Protein AF-A0AAW1QJ07-F1 (afdb_monomer)

Sequence (256 aa):
MRRLRQTPAVDYGESDGEDGLPHAAIPFAQLARALMEGSFPQLAPQPSTKAVTPAALRESGFRAPLLVRCGDCVHATRQALGLRVPQGLGAPAVAAALGLDTLVHTLDVATQRPGLRMTLGEWARYFELPPHERRPLLNVVALNLGGTPLEAEVHAPAAVRGIDLASIWPPGDLSAPQVQLYCLMSPAGSYTDWHVDMAGSAVWYHLLSGRKVFLLAPPTPANLAAYEAWAGSERQAEEGFARRASGCLGARGSRN

Structure (mmCIF, N/CA/C/O backbone):
data_AF-A0AAW1QJ07-F1
#
_entry.id   AF-A0AAW1QJ07-F1
#
loop_
_atom_site.group_PDB
_atom_site.id
_atom_site.type_symbol
_atom_site.label_atom_id
_atom_site.label_alt_id
_atom_site.label_comp_id
_atom_site.label_asym_id
_atom_site.label_entity_id
_atom_site.label_seq_id
_atom_site.pdbx_PDB_ins_code
_atom_site.Cartn_x
_atom_site.Cartn_y
_atom_site.Cartn_z
_atom_site.occupancy
_atom_site.B_iso_or_equiv
_atom_site.auth_seq_id
_atom_site.auth_comp_id
_atom_site.auth_asym_id
_atom_site.auth_atom_id
_atom_site.pdbx_PDB_model_num
ATOM 1 N N . MET A 1 1 ? -10.780 -6.072 44.513 1.00 38.53 1 MET A N 1
ATOM 2 C CA . MET A 1 1 ? -10.174 -4.887 43.865 1.00 38.53 1 MET A CA 1
ATOM 3 C C . MET A 1 1 ? -8.831 -5.284 43.255 1.00 38.53 1 MET A C 1
ATOM 5 O O . MET A 1 1 ? -7.853 -5.416 43.978 1.00 38.53 1 MET A O 1
ATOM 9 N N . ARG A 1 2 ? -8.793 -5.590 41.949 1.00 33.47 2 ARG A N 1
ATOM 10 C CA . ARG A 1 2 ? -7.562 -5.958 41.221 1.00 33.47 2 ARG A CA 1
ATOM 11 C C . ARG A 1 2 ? -6.861 -4.671 40.773 1.00 33.47 2 ARG A C 1
ATOM 13 O O . ARG A 1 2 ? -7.458 -3.889 40.044 1.00 33.47 2 ARG A O 1
ATOM 20 N N . ARG A 1 3 ? -5.622 -4.448 41.224 1.00 32.66 3 ARG A N 1
ATOM 21 C CA . ARG A 1 3 ? -4.778 -3.330 40.770 1.00 32.66 3 ARG A CA 1
ATOM 22 C C . ARG A 1 3 ? -4.438 -3.532 39.290 1.00 32.66 3 ARG A C 1
ATOM 24 O O . ARG A 1 3 ? -3.853 -4.554 38.935 1.00 32.66 3 ARG A O 1
ATOM 31 N N . LEU A 1 4 ? -4.817 -2.573 38.449 1.00 34.81 4 LEU A N 1
ATOM 32 C CA . LEU A 1 4 ? -4.351 -2.462 37.068 1.00 34.81 4 LEU A CA 1
ATOM 33 C C . LEU A 1 4 ? -2.832 -2.244 37.097 1.00 34.81 4 LEU A C 1
ATOM 35 O O . LEU A 1 4 ? -2.356 -1.299 37.726 1.00 34.81 4 LEU A O 1
ATOM 39 N N . ARG A 1 5 ? -2.066 -3.141 36.464 1.00 34.69 5 ARG A N 1
ATOM 40 C CA . ARG A 1 5 ? -0.640 -2.912 36.204 1.00 34.69 5 ARG A CA 1
ATOM 41 C C . ARG A 1 5 ? -0.548 -1.792 35.171 1.00 34.69 5 ARG A C 1
ATOM 43 O O . ARG A 1 5 ? -0.961 -1.986 34.033 1.00 34.69 5 ARG A O 1
ATOM 50 N N . GLN A 1 6 ? -0.051 -0.633 3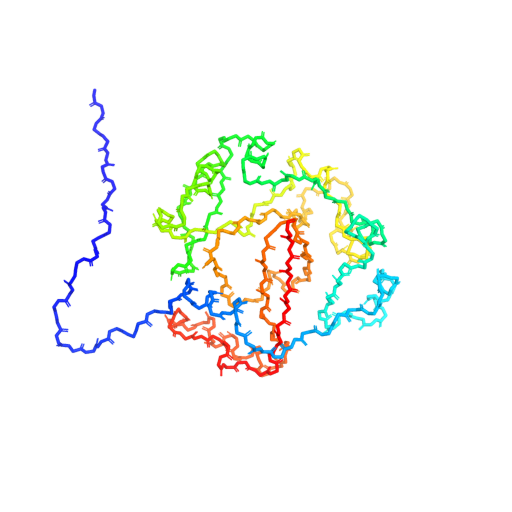5.588 1.00 36.12 6 GLN A N 1
ATOM 51 C CA . GLN A 1 6 ? 0.330 0.443 34.681 1.00 36.12 6 GLN A CA 1
ATOM 52 C C . GLN A 1 6 ? 1.498 -0.046 33.820 1.00 36.12 6 GLN A C 1
ATOM 54 O O . GLN A 1 6 ? 2.521 -0.488 34.341 1.00 36.12 6 GLN A O 1
ATOM 59 N N . THR A 1 7 ? 1.319 -0.021 32.504 1.00 36.19 7 THR A N 1
ATOM 60 C CA . THR A 1 7 ? 2.412 -0.150 31.538 1.00 36.19 7 THR A CA 1
ATOM 61 C C . THR A 1 7 ? 3.259 1.123 31.638 1.00 36.19 7 THR A C 1
ATOM 63 O O . THR A 1 7 ? 2.668 2.204 31.697 1.00 36.19 7 THR A O 1
ATOM 66 N N . PRO A 1 8 ? 4.600 1.049 31.707 1.00 32.50 8 PRO A N 1
ATOM 67 C CA . PRO A 1 8 ? 5.408 2.256 31.820 1.00 32.50 8 PRO A CA 1
ATOM 68 C C . PRO A 1 8 ? 5.243 3.107 30.556 1.00 32.50 8 PRO A C 1
ATOM 70 O O . PRO A 1 8 ? 5.341 2.598 29.438 1.00 32.50 8 PRO A O 1
ATOM 73 N N . ALA A 1 9 ? 4.954 4.394 30.749 1.00 34.72 9 ALA A N 1
ATOM 74 C CA . ALA A 1 9 ? 5.021 5.390 29.692 1.00 34.72 9 ALA A CA 1
ATOM 75 C C . ALA A 1 9 ? 6.483 5.522 29.246 1.00 34.72 9 ALA A C 1
ATOM 77 O O . ALA A 1 9 ? 7.379 5.588 30.088 1.00 34.72 9 ALA A O 1
ATOM 78 N N . VAL A 1 10 ? 6.722 5.521 27.936 1.00 40.75 10 VAL A N 1
ATOM 79 C CA . VAL A 1 10 ? 8.046 5.829 27.388 1.00 40.75 10 VAL A CA 1
ATOM 80 C C . VAL A 1 10 ? 8.281 7.322 27.599 1.00 40.75 10 VAL A C 1
ATOM 82 O O . VAL A 1 10 ? 7.505 8.145 27.111 1.00 40.75 10 VAL A O 1
ATOM 85 N N . ASP A 1 11 ? 9.303 7.637 28.388 1.00 35.22 11 ASP A N 1
ATOM 86 C CA . ASP A 1 11 ? 9.751 8.995 28.671 1.00 35.22 11 ASP A CA 1
ATOM 87 C C . ASP A 1 11 ? 10.502 9.561 27.454 1.00 35.22 11 ASP A C 1
ATOM 89 O O . ASP A 1 11 ? 11.330 8.875 26.854 1.00 35.22 11 ASP A O 1
ATOM 93 N N . TYR A 1 12 ? 10.175 10.796 27.075 1.00 44.16 12 TYR A N 1
ATOM 94 C CA . TYR A 1 12 ? 10.786 11.536 25.965 1.00 44.16 12 TYR A CA 1
ATOM 95 C C . TYR A 1 12 ? 11.617 12.738 26.462 1.00 44.16 12 TYR A C 1
ATOM 97 O O . TYR A 1 12 ? 11.953 13.618 25.669 1.00 44.16 12 TYR A O 1
ATOM 105 N N . GLY A 1 13 ? 11.925 12.806 27.761 1.00 35.66 13 GLY A N 1
ATOM 106 C CA . GLY A 1 13 ? 12.788 13.826 28.353 1.00 35.66 13 GLY A CA 1
ATOM 107 C C . GLY A 1 13 ? 14.282 13.516 28.208 1.00 35.66 13 GLY A C 1
ATOM 108 O O . GLY A 1 13 ? 14.744 12.472 28.651 1.00 35.66 13 GLY A O 1
ATOM 109 N N . GLU A 1 14 ? 14.988 14.445 27.559 1.00 38.53 14 GLU A N 1
ATOM 110 C CA . GLU A 1 14 ? 16.408 14.825 27.689 1.00 38.53 14 GLU A CA 1
ATOM 111 C C . GLU A 1 14 ? 17.410 13.766 28.197 1.00 38.53 14 GLU A C 1
ATOM 113 O O . GLU A 1 14 ? 17.472 13.443 29.381 1.00 38.53 14 GLU A O 1
ATOM 118 N N . SER A 1 15 ? 18.298 13.311 27.304 1.00 38.28 15 SER A N 1
ATOM 119 C CA . SER A 1 15 ? 19.577 12.714 27.702 1.00 38.28 15 SER A CA 1
ATOM 120 C C . SER A 1 15 ? 20.690 13.758 27.585 1.00 38.28 15 SER A C 1
ATOM 122 O O . SER A 1 15 ? 21.151 14.052 26.479 1.00 38.28 15 SER A O 1
ATOM 124 N N . ASP A 1 16 ? 21.129 14.289 28.723 1.00 39.50 16 ASP A N 1
ATOM 125 C CA . ASP A 1 16 ? 22.419 14.965 28.853 1.00 39.50 16 ASP A CA 1
ATOM 126 C C . ASP A 1 16 ? 23.555 13.942 28.702 1.00 39.50 16 ASP A C 1
ATOM 128 O O . ASP A 1 16 ? 23.584 12.915 29.386 1.00 39.50 16 ASP A O 1
ATOM 132 N N . GLY A 1 17 ? 24.502 14.228 27.808 1.00 32.97 17 GLY A N 1
ATOM 133 C CA . GLY A 1 17 ? 25.710 13.431 27.609 1.00 32.97 17 GLY A CA 1
ATOM 134 C C . GLY A 1 17 ? 26.441 13.815 26.325 1.00 32.97 17 GLY A C 1
ATOM 135 O O . GLY A 1 17 ? 26.093 13.352 25.242 1.00 32.97 17 GLY A O 1
ATOM 136 N N . GLU A 1 18 ? 27.450 14.676 26.448 1.00 45.53 18 GLU A N 1
ATOM 137 C CA . GLU A 1 18 ? 28.453 14.922 25.410 1.00 45.53 18 GLU A CA 1
ATOM 138 C C . GLU A 1 18 ? 29.236 13.628 25.124 1.00 45.53 18 GLU A C 1
ATOM 140 O O . GLU A 1 18 ? 30.027 13.194 25.953 1.00 45.53 18 GLU A O 1
ATOM 145 N N . ASP A 1 19 ? 28.941 12.981 23.992 1.00 40.88 19 ASP A N 1
ATOM 146 C CA . ASP A 1 19 ? 29.877 12.350 23.043 1.00 40.88 19 ASP A CA 1
ATOM 147 C C . ASP A 1 19 ? 29.079 11.467 22.060 1.00 40.88 19 ASP A C 1
ATOM 149 O O . ASP A 1 19 ? 28.598 10.390 22.401 1.00 40.88 19 ASP A O 1
ATOM 153 N N . GLY A 1 20 ? 28.935 11.930 20.810 1.00 38.69 20 GLY A N 1
ATOM 154 C CA . GLY A 1 20 ? 28.285 11.185 19.722 1.00 38.69 20 GLY A CA 1
ATOM 155 C C . GLY A 1 20 ? 26.769 11.392 19.630 1.00 38.69 20 GLY A C 1
ATOM 156 O O . GLY A 1 20 ? 25.984 10.577 20.102 1.00 38.69 20 GLY A O 1
ATOM 157 N N . LEU A 1 21 ? 26.345 12.472 18.964 1.00 35.59 21 LEU A N 1
ATOM 158 C CA . LEU A 1 21 ? 24.930 12.728 18.667 1.00 35.59 21 LEU A CA 1
ATOM 159 C C . LEU A 1 21 ? 24.299 11.514 17.950 1.00 35.59 21 LEU A C 1
ATOM 161 O O . LEU A 1 21 ? 24.795 11.142 16.880 1.00 35.59 21 LEU A O 1
ATOM 165 N N . PRO A 1 22 ? 23.197 10.925 18.456 1.00 45.59 22 PRO A N 1
ATOM 166 C CA . PRO A 1 22 ? 22.439 9.946 17.691 1.00 45.59 22 PRO A CA 1
ATOM 167 C C . PRO A 1 22 ? 21.941 10.627 16.413 1.00 45.59 22 PRO A C 1
ATOM 169 O O . PRO A 1 22 ? 21.333 11.700 16.452 1.00 45.59 22 PRO A O 1
ATOM 172 N N . HIS A 1 23 ? 22.250 10.044 15.257 1.00 54.81 23 HIS A N 1
ATOM 173 C CA . HIS A 1 23 ? 21.792 10.575 13.980 1.00 54.81 23 HIS A CA 1
ATOM 174 C C . HIS A 1 23 ? 20.255 10.636 13.977 1.00 54.81 23 HIS A C 1
ATOM 176 O O . HIS A 1 23 ? 19.578 9.657 14.281 1.00 54.81 23 HIS A O 1
ATOM 182 N N . ALA A 1 24 ? 19.692 11.810 13.677 1.00 64.44 24 ALA A N 1
ATOM 183 C CA . ALA A 1 24 ? 18.254 12.033 13.779 1.00 64.44 24 ALA A CA 1
ATOM 184 C C . ALA A 1 24 ? 17.472 11.129 12.807 1.00 64.44 24 ALA A C 1
ATOM 186 O O . ALA A 1 24 ? 17.730 11.136 11.601 1.00 64.44 24 ALA A O 1
ATOM 187 N N . ALA A 1 25 ? 16.491 10.388 13.332 1.00 77.38 25 ALA A N 1
ATOM 188 C CA . ALA A 1 25 ? 15.585 9.561 12.539 1.00 77.38 25 ALA A CA 1
ATOM 189 C C . ALA A 1 25 ? 14.846 10.388 11.470 1.00 77.38 25 ALA A C 1
ATOM 191 O O . ALA A 1 25 ? 14.562 11.577 11.657 1.00 77.38 25 ALA A O 1
ATOM 192 N N . ILE A 1 26 ? 14.500 9.756 10.344 1.00 86.00 26 ILE A N 1
ATOM 193 C CA . ILE A 1 26 ? 13.819 10.436 9.237 1.00 86.00 26 ILE A CA 1
ATOM 194 C C . ILE A 1 26 ? 12.443 10.953 9.708 1.00 86.00 26 ILE A C 1
ATOM 196 O O . ILE A 1 26 ? 11.627 10.172 10.202 1.00 86.00 26 ILE A O 1
ATOM 200 N N . PRO A 1 27 ? 12.108 12.246 9.510 1.00 92.25 27 PRO A N 1
ATOM 201 C CA . PRO A 1 27 ? 10.806 12.790 9.886 1.00 92.25 27 PRO A CA 1
ATOM 202 C C . PRO A 1 27 ? 9.737 12.383 8.859 1.00 92.25 27 PRO A C 1
ATOM 204 O O . PRO A 1 27 ? 9.258 13.199 8.067 1.00 92.25 27 PRO A O 1
ATOM 207 N N . PHE A 1 28 ? 9.345 11.107 8.862 1.00 94.44 28 PHE A N 1
ATOM 208 C CA . PHE A 1 28 ? 8.502 10.490 7.833 1.00 94.44 28 PHE A CA 1
ATOM 209 C C . PHE A 1 28 ? 7.181 11.225 7.574 1.00 94.44 28 PHE A C 1
ATOM 211 O O . PHE A 1 28 ? 6.771 11.366 6.423 1.00 94.44 28 PHE A O 1
ATOM 218 N N . ALA A 1 29 ? 6.542 11.774 8.610 1.00 93.06 29 ALA A N 1
ATOM 219 C CA . ALA A 1 29 ? 5.311 12.544 8.438 1.00 93.06 29 ALA A CA 1
ATOM 220 C C . ALA A 1 29 ? 5.521 13.860 7.665 1.00 93.06 29 ALA A C 1
ATOM 222 O O . ALA A 1 29 ? 4.658 14.272 6.886 1.00 93.06 29 ALA A O 1
ATOM 223 N N . GLN A 1 30 ? 6.664 14.521 7.862 1.00 93.06 30 GLN A N 1
ATOM 224 C CA . GLN A 1 30 ? 7.031 15.728 7.117 1.00 93.06 30 GLN A CA 1
ATOM 225 C C . GLN A 1 30 ? 7.455 15.363 5.693 1.00 93.06 30 GLN A C 1
ATOM 227 O O . GLN A 1 30 ? 7.005 15.997 4.739 1.00 93.06 30 GLN A O 1
ATOM 232 N N . LEU A 1 31 ? 8.237 14.287 5.544 1.00 92.94 31 LEU A N 1
ATOM 233 C CA . LEU A 1 31 ? 8.630 13.744 4.247 1.00 92.94 31 LEU A CA 1
ATOM 234 C C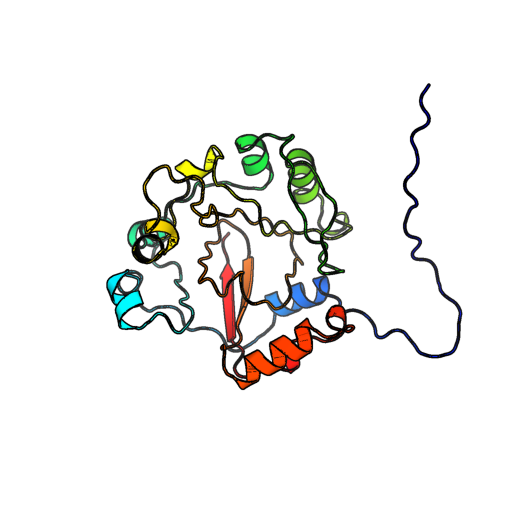 . LEU A 1 31 ? 7.404 13.395 3.390 1.00 92.94 31 LEU A C 1
ATOM 236 O O . LEU A 1 31 ? 7.336 13.797 2.232 1.00 92.94 31 LEU A O 1
ATOM 240 N N . ALA A 1 32 ? 6.399 12.724 3.958 1.00 94.44 32 ALA A N 1
ATOM 241 C CA . ALA A 1 32 ? 5.157 12.396 3.259 1.00 94.44 32 ALA A CA 1
ATOM 242 C C . ALA A 1 32 ? 4.436 13.641 2.726 1.00 94.44 32 ALA A C 1
ATOM 244 O O . ALA A 1 32 ? 3.971 13.644 1.586 1.00 94.44 32 ALA A O 1
ATOM 245 N N . ARG A 1 33 ? 4.361 14.713 3.526 1.00 92.94 33 ARG A N 1
ATOM 246 C CA . ARG A 1 33 ? 3.755 15.986 3.102 1.00 92.94 33 ARG A CA 1
ATOM 247 C C . ARG A 1 33 ? 4.552 16.623 1.967 1.00 92.94 33 ARG A C 1
ATOM 249 O O . ARG A 1 33 ? 3.970 16.963 0.942 1.00 92.94 33 ARG A O 1
ATOM 256 N N . ALA A 1 34 ? 5.877 16.675 2.095 1.00 92.50 34 ALA A N 1
ATOM 257 C CA . ALA A 1 34 ? 6.747 17.193 1.044 1.00 92.50 34 ALA A CA 1
ATOM 258 C C . ALA A 1 34 ? 6.608 16.396 -0.267 1.00 92.50 34 ALA A C 1
ATOM 260 O O . ALA A 1 34 ? 6.530 16.980 -1.343 1.00 92.50 34 ALA A O 1
ATOM 261 N N . LEU A 1 35 ? 6.497 15.065 -0.205 1.00 92.75 35 LEU A N 1
ATOM 262 C CA . LEU A 1 35 ? 6.308 14.211 -1.386 1.00 92.75 35 LEU A CA 1
ATOM 263 C C . LEU A 1 35 ? 4.947 14.414 -2.073 1.00 92.75 35 LEU A C 1
ATOM 265 O O . LEU A 1 35 ? 4.843 14.263 -3.295 1.00 92.75 35 LEU A O 1
ATOM 269 N N . MET A 1 36 ? 3.906 14.765 -1.315 1.00 92.88 36 MET A N 1
ATOM 270 C CA . MET A 1 36 ? 2.585 15.086 -1.870 1.00 92.88 36 MET A CA 1
ATOM 271 C C . MET A 1 36 ? 2.595 16.366 -2.715 1.00 92.88 36 MET A C 1
ATOM 273 O O . MET A 1 36 ? 1.774 16.489 -3.629 1.00 92.88 36 MET A O 1
ATOM 277 N N . GLU A 1 37 ? 3.505 17.292 -2.417 1.00 88.94 37 GLU A N 1
ATOM 278 C CA . GLU A 1 37 ? 3.597 18.625 -3.030 1.00 88.94 37 GLU A CA 1
ATOM 279 C C . GLU A 1 37 ? 4.774 18.763 -4.003 1.00 88.94 37 GLU A C 1
ATOM 281 O O . GLU A 1 37 ? 4.723 19.582 -4.916 1.00 88.94 37 GLU A O 1
ATOM 286 N N . GLY A 1 38 ? 5.813 17.941 -3.848 1.00 87.00 38 GLY A N 1
ATOM 287 C CA . GLY A 1 38 ? 7.055 18.045 -4.608 1.00 87.00 38 GLY A CA 1
ATOM 288 C C . GLY A 1 38 ? 6.915 17.743 -6.101 1.00 87.00 38 GLY A C 1
ATOM 289 O O . GLY A 1 38 ? 5.836 17.436 -6.609 1.00 87.00 38 GLY A O 1
ATOM 290 N N . SER A 1 39 ? 8.035 17.771 -6.818 1.00 86.00 39 SER A N 1
ATOM 291 C CA . SER A 1 39 ? 8.119 17.348 -8.218 1.00 86.00 39 SER A CA 1
ATOM 292 C C . SER A 1 39 ? 9.173 16.258 -8.363 1.00 86.00 39 SER A C 1
ATOM 294 O O . SER A 1 39 ? 10.249 16.343 -7.779 1.00 86.00 39 SER A O 1
ATOM 296 N N . PHE A 1 40 ? 8.841 15.209 -9.106 1.00 87.75 40 PHE A N 1
ATOM 297 C CA . PHE A 1 40 ? 9.722 14.082 -9.406 1.00 87.75 40 PHE A CA 1
ATOM 298 C C . PHE A 1 40 ? 9.256 13.416 -10.706 1.00 87.75 40 PHE A C 1
ATOM 300 O O . PHE A 1 40 ? 8.068 13.539 -11.041 1.00 87.75 40 PHE A O 1
ATOM 307 N N . PRO A 1 41 ? 10.148 12.713 -11.433 1.00 92.56 41 PRO A N 1
ATOM 308 C CA . PRO A 1 41 ? 9.781 11.951 -12.624 1.00 92.56 41 PRO A CA 1
ATOM 309 C C . PRO A 1 41 ? 8.548 11.081 -12.370 1.00 92.56 41 PRO A C 1
ATOM 311 O O . PRO A 1 41 ? 8.467 10.419 -11.339 1.00 92.56 41 PRO A O 1
ATOM 314 N N . GLN A 1 42 ? 7.567 11.108 -13.272 1.00 93.12 42 GLN A N 1
ATOM 315 C CA . GLN A 1 42 ? 6.299 10.393 -13.097 1.00 93.12 42 GLN A CA 1
ATOM 316 C C . GLN A 1 42 ? 6.203 9.201 -14.044 1.00 93.12 42 GLN A C 1
ATOM 318 O O . GLN A 1 42 ? 6.603 9.279 -15.204 1.00 93.12 42 GLN A O 1
ATOM 323 N N . LEU A 1 43 ? 5.588 8.128 -13.562 1.00 93.81 43 LEU A N 1
ATOM 324 C CA . LEU A 1 43 ? 5.148 7.015 -14.382 1.00 93.81 43 LEU A CA 1
ATOM 325 C C . LEU A 1 43 ? 4.082 7.497 -15.374 1.00 93.81 43 LEU A C 1
ATOM 327 O O . LEU A 1 43 ? 3.075 8.103 -14.988 1.00 93.81 43 LEU A O 1
ATOM 331 N N . ALA A 1 44 ? 4.298 7.208 -16.655 1.00 91.81 44 ALA A N 1
ATOM 332 C CA . ALA A 1 44 ? 3.330 7.515 -17.695 1.00 91.81 44 ALA A CA 1
ATOM 333 C C . ALA A 1 44 ? 2.065 6.652 -17.518 1.00 91.81 44 ALA A C 1
ATOM 335 O O . ALA A 1 44 ? 2.168 5.446 -17.268 1.00 91.81 44 ALA A O 1
ATOM 336 N N . PRO A 1 45 ? 0.862 7.241 -17.629 1.00 89.31 45 PRO A N 1
ATOM 337 C CA . PRO A 1 45 ? -0.365 6.469 -17.578 1.00 89.31 45 PRO A CA 1
ATOM 338 C C . PRO A 1 45 ? -0.500 5.569 -18.808 1.00 89.31 45 PRO A C 1
ATOM 340 O O . PRO A 1 45 ? -0.037 5.898 -19.899 1.00 89.31 45 PRO A O 1
ATOM 343 N N . GLN A 1 46 ? -1.187 4.446 -18.630 1.00 84.44 46 GLN A N 1
ATOM 344 C CA . GLN A 1 46 ? -1.562 3.560 -19.717 1.00 84.44 46 GLN A CA 1
ATOM 345 C C . GLN A 1 46 ? -2.519 4.273 -20.675 1.00 84.44 46 GLN A C 1
ATOM 347 O O . GLN A 1 46 ? -3.456 4.933 -20.215 1.00 84.44 46 GLN A O 1
ATOM 352 N N . PRO A 1 47 ? -2.324 4.118 -21.996 1.00 71.38 47 PRO A N 1
ATOM 353 C CA . PRO A 1 47 ? -3.103 4.845 -22.992 1.00 71.38 47 PRO A CA 1
ATOM 354 C C . PRO A 1 47 ? -4.567 4.394 -23.031 1.00 71.38 47 PRO A C 1
ATOM 356 O O . PRO A 1 47 ? -5.438 5.159 -23.434 1.00 71.38 47 PRO A O 1
ATOM 359 N N . SER A 1 48 ? -4.860 3.156 -22.618 1.00 83.38 48 SER A N 1
ATOM 360 C CA . SER A 1 48 ? -6.223 2.632 -22.578 1.00 83.38 48 SER A CA 1
ATOM 361 C C . SER A 1 48 ? -6.378 1.504 -21.563 1.00 83.38 48 SER A C 1
ATOM 363 O O . SER A 1 48 ? -5.508 0.643 -21.435 1.00 83.38 48 SER A O 1
ATOM 365 N N . THR A 1 49 ? -7.541 1.445 -20.913 1.00 84.25 49 THR A N 1
ATOM 366 C CA . THR A 1 49 ? -7.969 0.296 -20.098 1.00 84.25 49 THR A CA 1
ATOM 367 C C . THR A 1 49 ? -8.068 -0.989 -20.917 1.00 84.25 49 THR A C 1
ATOM 369 O O . THR A 1 49 ? -7.816 -2.063 -20.382 1.00 84.25 49 THR A O 1
ATOM 372 N N . LYS A 1 50 ? -8.359 -0.893 -22.223 1.00 83.38 50 LYS A N 1
ATOM 373 C CA . LYS A 1 50 ? -8.458 -2.051 -23.130 1.00 83.38 50 LYS A CA 1
ATOM 374 C C . LYS A 1 50 ? -7.137 -2.802 -23.298 1.00 83.38 50 LYS A C 1
ATOM 376 O O . LYS A 1 50 ? -7.155 -3.970 -23.663 1.00 83.38 50 LYS A O 1
ATOM 381 N N . ALA A 1 51 ? -6.007 -2.147 -23.032 1.00 83.44 51 ALA A N 1
ATOM 382 C CA . ALA A 1 51 ? -4.693 -2.781 -23.079 1.00 83.44 51 ALA A CA 1
ATOM 383 C C . ALA A 1 51 ? -4.389 -3.614 -21.818 1.00 83.44 51 ALA A C 1
ATOM 385 O O . ALA A 1 51 ? -3.459 -4.415 -21.818 1.00 83.44 51 ALA A O 1
ATOM 386 N N . VAL A 1 52 ? -5.173 -3.464 -20.744 1.00 92.25 52 VAL A N 1
ATOM 387 C CA . VAL A 1 52 ? -4.957 -4.160 -19.469 1.00 92.25 52 VAL A CA 1
ATOM 388 C C . VAL A 1 52 ? -5.753 -5.465 -19.465 1.00 92.25 52 VAL A C 1
ATOM 390 O O . VAL A 1 52 ? -6.835 -5.556 -18.888 1.00 92.25 52 VAL A O 1
ATOM 393 N N . THR A 1 53 ? -5.224 -6.484 -20.143 1.00 93.56 53 THR A N 1
ATOM 394 C CA . THR A 1 53 ? -5.840 -7.821 -20.248 1.00 93.56 53 THR A CA 1
ATOM 395 C C . THR A 1 53 ? -4.885 -8.913 -19.761 1.00 93.56 53 THR A C 1
ATOM 397 O O . THR A 1 53 ? -3.670 -8.722 -19.833 1.00 93.56 53 THR A O 1
ATOM 400 N N . PRO A 1 54 ? -5.383 -10.088 -19.316 1.00 93.25 54 PRO A N 1
ATOM 401 C CA . PRO A 1 54 ? -4.507 -11.197 -18.932 1.00 93.25 54 PRO A CA 1
ATOM 402 C C . PRO A 1 54 ? -3.529 -11.604 -20.043 1.00 93.25 54 PRO A C 1
ATOM 404 O O . PRO A 1 54 ? -2.372 -11.902 -19.765 1.00 93.25 54 PRO A O 1
ATOM 407 N N . ALA A 1 55 ? -3.983 -11.604 -21.302 1.00 93.62 55 ALA A N 1
ATOM 408 C CA . ALA A 1 55 ? -3.153 -11.952 -22.453 1.00 93.62 55 ALA A CA 1
ATOM 409 C C . ALA A 1 55 ? -1.999 -10.955 -22.636 1.00 93.62 55 ALA A C 1
ATOM 411 O O . ALA A 1 55 ? -0.848 -11.373 -22.689 1.00 93.62 55 ALA A O 1
ATOM 412 N N . ALA A 1 56 ? -2.291 -9.651 -22.617 1.00 92.19 56 ALA A N 1
ATOM 413 C CA . ALA A 1 56 ? -1.271 -8.611 -22.755 1.00 92.19 56 ALA A CA 1
ATOM 414 C C . ALA A 1 56 ? -0.255 -8.619 -21.596 1.00 92.19 56 ALA A C 1
ATOM 416 O O . ALA A 1 56 ? 0.944 -8.425 -21.809 1.00 92.19 56 ALA A O 1
ATOM 417 N N . LEU A 1 57 ? -0.709 -8.878 -20.362 1.00 92.62 57 LEU A N 1
ATOM 418 C CA . LEU A 1 57 ? 0.191 -9.008 -19.210 1.00 92.62 57 LEU A CA 1
ATOM 419 C C . LEU A 1 57 ? 1.123 -10.219 -19.349 1.00 92.62 57 LEU A C 1
ATOM 421 O O . LEU A 1 57 ? 2.314 -10.096 -19.075 1.00 92.62 57 LEU A O 1
ATOM 425 N N . ARG A 1 58 ? 0.607 -11.363 -19.816 1.00 91.31 58 ARG A N 1
ATOM 426 C CA . ARG A 1 58 ? 1.418 -12.563 -20.076 1.00 91.31 58 ARG A CA 1
ATOM 427 C C . ARG A 1 58 ? 2.420 -12.345 -21.205 1.00 91.31 58 ARG A C 1
ATOM 429 O O . ARG A 1 58 ? 3.586 -12.678 -21.041 1.00 91.31 58 ARG A O 1
ATOM 436 N N . GLU A 1 59 ? 1.976 -11.767 -22.316 1.00 91.94 59 GLU A N 1
ATOM 437 C CA . GLU A 1 59 ? 2.806 -11.537 -23.503 1.00 91.94 59 GLU A CA 1
ATOM 438 C C . GLU A 1 59 ? 3.950 -10.552 -23.224 1.00 91.94 59 GLU A C 1
ATOM 440 O O . GLU A 1 59 ? 5.095 -10.803 -23.590 1.00 91.94 59 GLU A O 1
ATOM 445 N N . SER A 1 60 ? 3.671 -9.465 -22.499 1.00 89.81 60 SER A N 1
ATOM 446 C CA . SER A 1 60 ? 4.698 -8.496 -22.085 1.00 89.81 60 SER A CA 1
ATOM 447 C C . SER A 1 60 ? 5.575 -8.975 -20.920 1.00 89.81 60 SER A C 1
ATOM 449 O O . SER A 1 60 ? 6.605 -8.364 -20.619 1.00 89.81 60 SER A O 1
ATOM 451 N N . GLY A 1 61 ? 5.148 -10.025 -20.212 1.00 88.88 61 GLY A N 1
ATOM 452 C CA . GLY A 1 61 ? 5.753 -10.481 -18.962 1.00 88.88 61 GLY A CA 1
ATOM 453 C C . GLY A 1 61 ? 5.605 -9.502 -17.790 1.00 88.88 61 GLY A C 1
ATOM 454 O O . GLY A 1 61 ? 6.292 -9.677 -16.790 1.00 88.88 61 GLY A O 1
ATOM 455 N N . PHE A 1 62 ? 4.770 -8.461 -17.923 1.00 92.12 62 PHE A N 1
ATOM 456 C CA . PHE A 1 62 ? 4.463 -7.457 -16.894 1.00 92.12 62 PHE A CA 1
ATOM 457 C C . PHE A 1 62 ? 5.701 -6.917 -16.138 1.00 92.12 62 PHE A C 1
ATOM 459 O O . PHE A 1 62 ? 5.758 -6.877 -14.913 1.00 92.12 62 PHE A O 1
ATOM 466 N N . ARG A 1 63 ? 6.723 -6.483 -16.889 1.00 90.88 63 ARG A N 1
ATOM 467 C CA . ARG A 1 63 ? 8.032 -6.060 -16.342 1.00 90.88 63 ARG A CA 1
ATOM 468 C C . ARG A 1 63 ? 8.090 -4.624 -15.812 1.00 90.88 63 ARG A C 1
ATOM 470 O O . ARG A 1 63 ? 9.133 -4.198 -15.322 1.00 90.88 63 ARG A O 1
ATOM 477 N N . ALA A 1 64 ? 7.008 -3.863 -15.951 1.00 91.44 64 ALA A N 1
ATOM 478 C CA . ALA A 1 64 ? 6.931 -2.473 -15.523 1.00 91.44 64 ALA A CA 1
ATOM 479 C C . ALA A 1 64 ? 5.560 -2.172 -14.894 1.00 91.44 64 ALA A C 1
ATOM 481 O O . ALA A 1 64 ? 4.558 -2.752 -15.323 1.00 91.44 64 ALA A O 1
ATOM 482 N N . PRO A 1 65 ? 5.488 -1.249 -13.916 1.00 94.19 65 PRO A N 1
ATOM 483 C CA . PRO A 1 65 ? 4.224 -0.866 -13.302 1.00 94.19 65 PRO A CA 1
ATOM 484 C C . PRO A 1 65 ? 3.265 -0.234 -14.321 1.00 94.19 65 PRO A C 1
ATOM 486 O O . PRO A 1 65 ? 3.678 0.497 -15.222 1.00 94.19 65 PRO A O 1
ATOM 489 N N . LEU A 1 66 ? 1.963 -0.461 -14.134 1.00 94.25 66 LEU A N 1
ATOM 490 C CA . LEU A 1 66 ? 0.908 0.119 -14.965 1.00 94.25 66 LEU A CA 1
ATOM 491 C C . LEU A 1 66 ? 0.101 1.129 -14.146 1.00 94.25 66 LEU A C 1
ATOM 493 O O . LEU A 1 66 ? -0.483 0.784 -13.121 1.00 94.25 66 LEU A O 1
ATOM 497 N N . LEU A 1 67 ? 0.025 2.372 -14.623 1.00 94.62 67 LEU A N 1
ATOM 498 C CA . LEU A 1 67 ? -0.843 3.397 -14.047 1.00 94.62 67 LEU A CA 1
ATOM 499 C C . LEU A 1 67 ? -2.076 3.582 -14.925 1.00 94.62 67 LEU A C 1
ATOM 501 O O . LEU A 1 67 ? -1.982 4.139 -16.012 1.00 94.62 67 LEU A O 1
ATOM 505 N N . VAL A 1 68 ? -3.248 3.177 -14.450 1.00 93.88 68 VAL A N 1
ATOM 506 C CA . VAL A 1 68 ? -4.509 3.454 -15.149 1.00 93.88 68 VAL A CA 1
ATOM 507 C C . VAL A 1 68 ? -5.153 4.687 -14.531 1.00 93.88 68 VAL A C 1
ATOM 509 O O . VAL A 1 68 ? -5.562 4.671 -13.370 1.00 93.88 68 VAL A O 1
ATOM 512 N N . ARG A 1 69 ? -5.238 5.774 -15.301 1.00 89.81 69 ARG A N 1
ATOM 513 C CA . ARG A 1 69 ? -5.999 6.958 -14.892 1.00 89.81 69 ARG A CA 1
ATOM 514 C C . ARG A 1 69 ? -7.478 6.762 -15.194 1.00 89.81 69 ARG A C 1
ATOM 516 O O . ARG A 1 69 ? -7.853 6.001 -16.081 1.00 89.81 69 ARG A O 1
ATOM 523 N N . CYS A 1 70 ? -8.308 7.468 -14.436 1.00 85.06 70 CYS A N 1
ATOM 524 C CA . CYS A 1 70 ? -9.721 7.576 -14.751 1.00 85.06 70 CYS A CA 1
ATOM 525 C C . CYS A 1 70 ? -9.877 8.199 -16.146 1.00 85.06 70 CYS A C 1
ATOM 527 O O . CYS A 1 70 ? -9.308 9.262 -16.391 1.00 85.06 70 CYS A O 1
ATOM 529 N N . GLY A 1 71 ? -10.618 7.524 -17.028 1.00 81.81 71 GLY A N 1
ATOM 530 C CA . GLY A 1 71 ? -11.134 8.123 -18.261 1.00 81.81 71 GLY A CA 1
ATOM 531 C C . GLY A 1 71 ? -12.356 8.987 -17.946 1.00 81.81 71 GLY A C 1
ATOM 532 O O . GLY A 1 71 ? -12.340 9.735 -16.969 1.00 81.81 71 GLY A O 1
ATOM 533 N N . ASP A 1 72 ? -13.439 8.807 -18.705 1.00 79.06 72 ASP A N 1
ATOM 534 C CA . ASP A 1 72 ? -14.690 9.577 -18.584 1.00 79.06 72 ASP A CA 1
ATOM 535 C C . ASP A 1 72 ? -15.221 9.655 -17.146 1.00 79.06 72 ASP A C 1
ATOM 537 O O . ASP A 1 72 ? -15.545 10.725 -16.637 1.00 79.06 72 ASP A O 1
ATOM 541 N N . CYS A 1 73 ? -15.289 8.508 -16.463 1.00 88.62 73 CYS A N 1
ATOM 542 C CA . CYS A 1 73 ? -15.611 8.451 -15.045 1.00 88.62 73 CYS A CA 1
ATOM 543 C C . CYS A 1 73 ? -15.041 7.195 -14.378 1.00 88.62 73 CYS A C 1
ATOM 545 O O . CYS A 1 73 ? -14.663 6.207 -15.025 1.00 88.62 73 CYS A O 1
ATOM 547 N N . VAL A 1 74 ? -14.999 7.220 -13.042 1.00 89.00 74 VAL A N 1
ATOM 548 C CA . VAL A 1 74 ? -14.500 6.092 -12.247 1.00 89.00 74 VAL A CA 1
ATOM 549 C C . VAL A 1 74 ? -15.305 4.828 -12.514 1.00 89.00 74 VAL A C 1
ATOM 551 O O . VAL A 1 74 ? -14.730 3.744 -12.565 1.00 89.00 74 VAL A O 1
ATOM 554 N N . HIS A 1 75 ? -16.624 4.958 -12.655 1.00 90.81 75 HIS A N 1
ATOM 555 C CA . HIS A 1 75 ? -17.511 3.818 -12.826 1.00 90.81 75 HIS A CA 1
ATOM 556 C C . HIS A 1 75 ? -17.214 3.089 -14.140 1.00 90.81 75 HIS A C 1
ATOM 558 O O . HIS A 1 75 ? -16.931 1.894 -14.112 1.00 90.81 75 HIS A O 1
ATOM 564 N N . ALA A 1 76 ? -17.149 3.821 -15.255 1.00 92.44 76 ALA A N 1
ATOM 565 C CA . ALA A 1 76 ? -16.791 3.269 -16.560 1.00 92.44 76 ALA A CA 1
ATOM 566 C C . ALA A 1 76 ? -15.378 2.664 -16.558 1.00 92.44 76 ALA A C 1
ATOM 568 O O . ALA A 1 76 ? -15.170 1.565 -17.066 1.00 92.44 76 ALA A O 1
ATOM 569 N N . THR A 1 77 ? -14.413 3.331 -15.912 1.00 92.94 77 THR A N 1
ATOM 570 C CA . THR A 1 77 ? -13.038 2.814 -15.788 1.00 92.94 77 THR A CA 1
ATOM 571 C C . THR A 1 77 ? -13.008 1.488 -15.017 1.00 92.94 77 THR A C 1
ATOM 573 O O . THR A 1 77 ? -12.375 0.529 -15.453 1.00 92.94 77 THR A O 1
ATOM 576 N N . ARG A 1 78 ? -13.724 1.403 -13.888 1.00 94.12 78 ARG A N 1
ATOM 577 C CA . ARG A 1 78 ? -13.854 0.179 -13.081 1.00 94.12 78 ARG A CA 1
ATOM 578 C C . ARG A 1 78 ? -14.510 -0.950 -13.869 1.00 94.12 78 ARG A C 1
ATOM 580 O O . ARG A 1 78 ? -13.974 -2.054 -13.893 1.00 94.12 78 ARG A O 1
ATOM 587 N N . GLN A 1 79 ? -15.618 -0.656 -14.547 1.00 94.00 79 GLN A N 1
ATOM 588 C CA . GLN A 1 79 ? -16.331 -1.617 -15.383 1.00 94.00 79 GLN A CA 1
ATOM 589 C C . GLN A 1 79 ? -15.430 -2.160 -16.498 1.00 94.00 79 GLN A C 1
ATOM 591 O O . GLN A 1 79 ? -15.341 -3.372 -16.667 1.00 94.00 79 GLN A O 1
ATOM 596 N N . ALA A 1 80 ? -14.702 -1.284 -17.197 1.00 94.31 80 ALA A N 1
ATOM 597 C CA . ALA A 1 80 ? -13.774 -1.675 -18.258 1.00 94.31 80 ALA A CA 1
ATOM 598 C C . ALA A 1 80 ? -12.632 -2.575 -17.756 1.00 94.31 80 ALA A C 1
ATOM 600 O O . ALA A 1 80 ? -12.169 -3.443 -18.489 1.00 94.31 80 ALA A O 1
ATOM 601 N N . LEU A 1 81 ? -12.193 -2.395 -16.507 1.00 95.69 81 LEU A N 1
ATOM 602 C CA . LEU A 1 81 ? -11.182 -3.243 -15.869 1.00 95.69 81 LEU A CA 1
ATOM 603 C C . LEU A 1 81 ? -11.763 -4.515 -15.231 1.00 95.69 81 LEU A C 1
ATOM 605 O O . LEU A 1 81 ? -10.998 -5.342 -14.737 1.00 95.69 81 LEU A O 1
ATOM 609 N N . GLY A 1 82 ? -13.090 -4.671 -15.173 1.00 96.12 82 GLY A N 1
ATOM 610 C CA . GLY A 1 82 ? -13.744 -5.732 -14.401 1.00 96.12 82 GLY A CA 1
ATOM 611 C C . GLY A 1 82 ? -13.468 -5.651 -12.893 1.00 96.12 82 GLY A C 1
ATOM 612 O O . GLY A 1 82 ? -13.442 -6.689 -12.227 1.00 96.12 82 GLY A O 1
ATOM 613 N N . LEU A 1 83 ? -13.218 -4.434 -12.392 1.00 96.25 83 LEU A N 1
ATOM 614 C CA . LEU A 1 83 ? -12.970 -4.093 -10.992 1.00 96.25 83 LEU A CA 1
ATOM 615 C C . LEU A 1 83 ? -14.290 -3.715 -10.313 1.00 96.25 83 LEU A C 1
ATOM 617 O O . LEU A 1 83 ? -14.986 -2.803 -10.762 1.00 96.25 83 LEU A O 1
ATOM 621 N N . ARG A 1 84 ? -14.601 -4.354 -9.185 1.00 95.81 84 ARG A N 1
ATOM 622 C CA . ARG A 1 84 ? -15.747 -4.003 -8.338 1.00 95.81 84 ARG A CA 1
ATOM 623 C C . ARG A 1 84 ? -15.253 -3.655 -6.947 1.00 95.81 84 ARG A C 1
ATOM 625 O O . ARG A 1 84 ? -14.448 -4.379 -6.382 1.00 95.81 84 ARG A O 1
ATOM 632 N N . VAL A 1 85 ? -15.718 -2.536 -6.415 1.00 93.62 85 VAL A N 1
ATOM 633 C CA . VAL A 1 85 ? -15.450 -2.115 -5.037 1.00 93.62 85 VAL A CA 1
ATOM 634 C C . VAL A 1 85 ? -16.663 -1.337 -4.528 1.00 93.62 85 VAL A C 1
ATOM 636 O O . VAL A 1 85 ? -17.267 -0.607 -5.331 1.00 93.62 85 VAL A O 1
ATOM 639 N N . PRO A 1 86 ? -17.008 -1.427 -3.234 1.00 91.06 86 PRO A N 1
ATOM 640 C CA . PRO A 1 86 ? -18.118 -0.660 -2.683 1.00 91.06 86 PRO A CA 1
ATOM 641 C C . PRO A 1 86 ? -17.816 0.841 -2.698 1.00 91.06 86 PRO A C 1
ATOM 643 O O . PRO A 1 86 ? -16.660 1.280 -2.746 1.00 91.06 86 PRO A O 1
ATOM 646 N N . GLN A 1 87 ? -18.872 1.649 -2.693 1.00 85.44 87 GLN A N 1
ATOM 647 C CA . GLN A 1 87 ? -18.756 3.094 -2.503 1.00 85.44 87 GLN A CA 1
ATOM 648 C C . GLN A 1 87 ? -18.846 3.431 -1.011 1.00 85.44 87 GLN A C 1
ATOM 650 O O . GLN A 1 87 ? -19.418 2.671 -0.239 1.00 85.44 87 GLN A O 1
ATOM 655 N N . GLY A 1 88 ? -18.276 4.566 -0.601 1.00 84.56 88 GLY A N 1
ATOM 656 C CA . GLY A 1 88 ? -18.450 5.072 0.765 1.00 84.56 88 GLY A CA 1
ATOM 657 C C . GLY A 1 88 ? -17.741 4.288 1.879 1.00 84.56 88 GLY A C 1
ATOM 658 O O . GLY A 1 88 ? -18.046 4.516 3.045 1.00 84.56 88 GLY A O 1
ATOM 659 N N . LEU A 1 89 ? -16.783 3.403 1.570 1.00 91.06 89 LEU A N 1
ATOM 660 C CA . LEU A 1 89 ? -16.002 2.687 2.592 1.00 91.06 89 LEU A CA 1
ATOM 661 C C . LEU A 1 89 ? -14.939 3.579 3.253 1.00 91.06 89 LEU A C 1
ATOM 663 O O . LEU A 1 89 ? -13.747 3.469 2.969 1.00 91.06 89 LEU A O 1
ATOM 667 N N . GLY A 1 90 ? -15.379 4.474 4.136 1.00 94.25 90 GLY A N 1
ATOM 668 C CA . GLY A 1 90 ? -14.511 5.119 5.124 1.00 94.25 90 GLY A CA 1
ATOM 669 C C . GLY A 1 90 ? -14.190 4.188 6.299 1.00 94.25 90 GLY A C 1
ATOM 670 O O . GLY A 1 90 ? -14.816 3.141 6.455 1.00 94.25 90 GLY A O 1
ATOM 671 N N . ALA A 1 91 ? -13.255 4.590 7.166 1.00 96.69 91 ALA A N 1
ATOM 672 C CA . ALA A 1 91 ? -12.879 3.800 8.345 1.00 96.69 91 ALA A CA 1
ATOM 673 C C . ALA A 1 91 ? -14.073 3.399 9.246 1.00 96.69 91 ALA A C 1
ATOM 675 O O . ALA A 1 91 ? -14.135 2.229 9.627 1.00 96.69 91 ALA A O 1
ATOM 676 N N . PRO A 1 92 ? -15.069 4.275 9.516 1.00 97.12 92 PRO A N 1
ATOM 677 C CA . PRO A 1 92 ? -16.264 3.883 10.270 1.00 97.12 92 PRO A CA 1
ATOM 678 C C . PRO A 1 92 ? -17.114 2.821 9.563 1.00 97.12 92 PRO A C 1
ATOM 680 O O . PRO A 1 92 ? -17.584 1.884 10.200 1.00 97.12 92 PRO A O 1
ATOM 683 N N . ALA A 1 93 ? -17.284 2.934 8.241 1.00 96.88 93 ALA A N 1
ATOM 684 C CA . ALA A 1 93 ? -18.064 1.978 7.456 1.00 96.88 93 ALA A CA 1
ATOM 685 C C . ALA A 1 93 ? -17.384 0.602 7.401 1.00 96.88 93 ALA A C 1
ATOM 687 O O . ALA A 1 93 ? -18.049 -0.421 7.538 1.00 96.88 93 ALA A O 1
ATOM 688 N N . VAL A 1 94 ? -16.053 0.574 7.269 1.00 97.31 94 VAL A N 1
ATOM 689 C CA . VAL A 1 94 ? -15.263 -0.665 7.344 1.00 97.31 94 VAL A CA 1
ATOM 690 C C . VAL A 1 94 ? -15.400 -1.308 8.724 1.00 97.31 94 VAL A C 1
ATOM 692 O O . VAL A 1 94 ? -15.656 -2.506 8.808 1.00 97.31 94 VAL A O 1
ATOM 695 N N . ALA A 1 95 ? -15.293 -0.526 9.802 1.00 97.81 95 ALA A N 1
ATOM 696 C CA . ALA A 1 95 ? -15.457 -1.030 11.164 1.00 97.81 95 ALA A CA 1
ATOM 697 C C . ALA A 1 95 ? -16.864 -1.593 11.419 1.00 97.81 95 ALA A C 1
ATOM 699 O O . ALA A 1 95 ? -17.001 -2.651 12.027 1.00 97.81 95 ALA A O 1
ATOM 700 N N . ALA A 1 96 ? -17.908 -0.928 10.917 1.00 97.12 96 ALA A N 1
ATOM 701 C CA . ALA A 1 96 ? -19.280 -1.418 11.016 1.00 97.12 96 ALA A CA 1
ATOM 702 C C . ALA A 1 96 ? -19.488 -2.731 10.239 1.00 97.12 9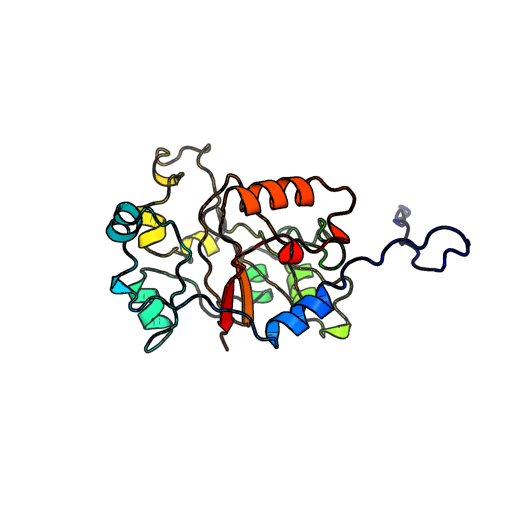6 ALA A C 1
ATOM 704 O O . ALA A 1 96 ? -20.151 -3.635 10.739 1.00 97.12 96 ALA A O 1
ATOM 705 N N . ALA A 1 97 ? -18.896 -2.854 9.046 1.00 96.44 97 ALA A N 1
ATOM 706 C CA . ALA A 1 97 ? -19.030 -4.042 8.204 1.00 96.44 97 ALA A CA 1
ATOM 707 C C . ALA A 1 97 ? -18.273 -5.266 8.748 1.00 96.44 97 ALA A C 1
ATOM 709 O O . ALA A 1 97 ? -18.745 -6.392 8.609 1.00 96.44 97 ALA A O 1
ATOM 710 N N . LEU A 1 98 ? -17.098 -5.059 9.351 1.00 96.75 98 LEU A N 1
ATOM 711 C CA . LEU A 1 98 ? -16.230 -6.137 9.851 1.00 96.75 98 LEU A CA 1
ATOM 712 C C . LEU A 1 98 ? -16.414 -6.426 11.347 1.00 96.75 98 LEU A C 1
ATOM 714 O O . LEU A 1 98 ? -15.832 -7.382 11.855 1.00 96.75 98 LEU A O 1
ATOM 718 N N . GLY A 1 99 ? -17.204 -5.615 12.050 1.00 97.88 99 GLY A N 1
ATOM 719 C CA . GLY A 1 99 ? -17.385 -5.689 13.495 1.00 97.88 99 GLY A CA 1
ATOM 720 C C . GLY A 1 99 ? -16.396 -4.800 14.248 1.00 97.88 99 GLY A C 1
ATOM 721 O O . GLY A 1 99 ? -15.190 -4.809 13.997 1.00 97.88 99 GLY A O 1
ATOM 722 N N . LEU A 1 100 ? -16.919 -4.033 15.207 1.00 98.12 100 LEU A N 1
ATOM 723 C CA . LEU A 1 100 ? -16.139 -3.040 15.946 1.00 98.12 100 LEU A CA 1
ATOM 724 C C . LEU A 1 100 ? -15.025 -3.664 16.786 1.00 98.12 100 LEU A C 1
ATOM 726 O O . LEU A 1 100 ? -13.983 -3.034 16.912 1.00 98.12 100 LEU A O 1
ATOM 730 N N . ASP A 1 101 ? -15.222 -4.880 17.301 1.00 98.12 101 ASP A N 1
ATOM 731 C CA . ASP A 1 101 ? -14.263 -5.594 18.158 1.00 98.12 101 ASP A CA 1
ATOM 732 C C . ASP A 1 101 ? -13.155 -6.316 17.372 1.00 98.12 101 ASP A C 1
ATOM 734 O O . ASP A 1 101 ? -12.206 -6.842 17.959 1.00 98.12 101 ASP A O 1
ATOM 738 N N . THR A 1 102 ? -13.246 -6.342 16.040 1.00 97.69 102 THR A N 1
ATOM 739 C CA . THR A 1 102 ? -12.241 -6.975 15.182 1.00 97.69 102 THR A CA 1
ATOM 740 C C . THR A 1 102 ? -10.903 -6.263 15.340 1.00 97.69 102 THR A C 1
ATOM 742 O O . THR A 1 102 ? -10.814 -5.045 15.204 1.00 97.69 102 THR A O 1
ATOM 745 N N . LEU A 1 103 ? -9.844 -7.019 15.630 1.00 97.25 103 LEU A N 1
ATOM 746 C CA . LEU A 1 103 ? -8.505 -6.461 15.796 1.00 97.25 103 LEU A CA 1
ATOM 747 C C . LEU A 1 103 ? -7.898 -6.062 14.450 1.00 97.25 103 LEU A C 1
ATOM 749 O O . LEU A 1 103 ? -7.989 -6.792 13.466 1.00 97.25 103 LEU A O 1
ATOM 753 N N . VAL A 1 104 ? -7.194 -4.935 14.446 1.00 97.00 104 VAL A N 1
ATOM 754 C CA . VAL A 1 104 ? -6.412 -4.447 13.314 1.00 97.00 104 VAL A CA 1
ATOM 755 C C . VAL A 1 104 ? -4.978 -4.146 13.744 1.00 97.00 104 VAL A C 1
ATOM 757 O O . VAL A 1 104 ? -4.706 -3.656 14.845 1.00 97.00 104 VAL A O 1
ATOM 760 N N . HIS A 1 105 ? -4.037 -4.469 12.860 1.00 95.94 105 HIS A N 1
ATOM 761 C CA . HIS A 1 105 ? -2.627 -4.144 13.028 1.00 95.94 105 HIS A CA 1
ATOM 762 C C . HIS A 1 105 ? -2.344 -2.765 12.437 1.00 95.94 105 HIS A C 1
ATOM 764 O O . HIS A 1 105 ? -2.680 -2.498 11.281 1.00 95.94 105 HIS A O 1
ATOM 770 N N . THR A 1 106 ? -1.710 -1.900 13.227 1.00 97.81 106 THR A N 1
ATOM 771 C CA . THR A 1 106 ? -1.263 -0.584 12.771 1.00 97.81 106 THR A CA 1
ATOM 772 C C . THR A 1 106 ? 0.251 -0.564 12.565 1.00 97.81 106 THR A C 1
ATOM 774 O O . THR A 1 106 ? 0.989 -1.363 13.142 1.00 97.81 106 THR A O 1
ATOM 777 N N . LEU A 1 107 ? 0.707 0.350 11.717 1.00 97.31 107 LEU A N 1
ATOM 778 C CA . LEU A 1 107 ? 2.095 0.758 11.536 1.00 97.31 107 LEU A CA 1
ATOM 779 C C . LEU A 1 107 ? 2.272 2.110 12.228 1.00 97.31 107 LEU A C 1
ATOM 781 O O . LEU A 1 107 ? 1.512 3.037 11.941 1.00 97.31 107 LEU A O 1
ATOM 785 N N . ASP A 1 108 ? 3.271 2.237 13.096 1.00 96.62 108 ASP A N 1
ATOM 786 C CA . ASP A 1 108 ? 3.694 3.535 13.612 1.00 96.62 108 ASP A CA 1
ATOM 787 C C . ASP A 1 108 ? 4.554 4.240 12.556 1.00 96.62 108 ASP A C 1
ATOM 789 O O . ASP A 1 108 ? 5.606 3.748 12.148 1.00 96.62 108 ASP A O 1
ATOM 793 N N . VAL A 1 109 ? 4.086 5.396 12.082 1.00 96.00 109 VAL A N 1
ATOM 794 C CA . VAL A 1 109 ? 4.713 6.111 10.963 1.00 96.00 109 VAL A CA 1
ATOM 795 C C . VAL A 1 109 ? 6.076 6.689 11.341 1.00 96.00 109 VAL A C 1
ATOM 797 O O . VAL A 1 109 ? 6.937 6.806 10.474 1.00 96.00 109 VAL A O 1
ATOM 800 N N . ALA A 1 110 ? 6.299 7.054 12.603 1.00 93.00 110 ALA A N 1
ATOM 801 C CA . ALA A 1 110 ? 7.573 7.629 13.024 1.00 93.00 110 ALA A CA 1
ATOM 802 C C . ALA A 1 110 ? 8.667 6.560 13.099 1.00 93.00 110 ALA A C 1
ATOM 804 O O . ALA A 1 110 ? 9.803 6.811 12.712 1.00 93.00 110 ALA A O 1
ATOM 805 N N . THR A 1 111 ? 8.313 5.365 13.570 1.00 91.81 111 THR A N 1
ATOM 806 C CA . THR A 1 111 ? 9.280 4.279 13.791 1.00 91.81 111 THR A CA 1
ATOM 807 C C . THR A 1 111 ? 9.352 3.273 12.646 1.00 91.81 111 THR A C 1
ATOM 809 O O . THR A 1 111 ? 10.294 2.486 12.604 1.00 91.81 111 THR A O 1
ATOM 812 N N . GLN A 1 112 ? 8.363 3.269 11.743 1.00 92.88 112 GLN A N 1
ATOM 813 C CA . GLN A 1 112 ? 8.167 2.249 10.702 1.00 92.88 112 GLN A CA 1
ATOM 814 C C . GLN A 1 112 ? 8.071 0.816 11.268 1.00 92.88 112 GLN A C 1
ATOM 816 O O . GLN A 1 112 ? 8.363 -0.162 10.583 1.00 92.88 112 GLN A O 1
ATOM 821 N N . ARG A 1 113 ? 7.632 0.677 12.527 1.00 92.38 113 ARG A N 1
ATOM 822 C CA . ARG A 1 113 ? 7.458 -0.600 13.240 1.00 92.38 113 ARG A CA 1
ATOM 823 C C . ARG A 1 113 ? 5.979 -0.873 13.535 1.00 92.38 113 ARG A C 1
ATOM 825 O O . ARG A 1 113 ? 5.160 0.046 13.433 1.00 92.38 113 ARG A O 1
ATOM 832 N N . PRO A 1 114 ? 5.608 -2.114 13.913 1.00 95.31 114 PRO A N 1
ATOM 833 C CA . PRO A 1 114 ? 4.260 -2.402 14.390 1.00 95.31 114 PRO A CA 1
ATOM 834 C C . PRO A 1 114 ? 3.841 -1.414 15.486 1.00 95.31 114 PRO A C 1
ATOM 836 O O . PRO A 1 114 ? 4.529 -1.262 16.494 1.00 95.31 114 PRO A O 1
ATOM 839 N N . GLY A 1 115 ? 2.729 -0.725 15.247 1.00 93.69 115 GLY A N 1
ATOM 840 C CA . GLY A 1 115 ? 2.157 0.265 16.147 1.00 93.69 115 GLY A CA 1
ATOM 841 C C . GLY A 1 115 ? 1.195 -0.349 17.162 1.00 93.69 115 GLY A C 1
ATOM 842 O O . GLY A 1 115 ? 1.162 -1.562 17.394 1.00 93.69 115 GLY A O 1
ATOM 843 N N . LEU A 1 116 ? 0.371 0.511 17.763 1.00 92.19 116 LEU A N 1
ATOM 844 C CA . LEU A 1 116 ? -0.654 0.100 18.719 1.00 92.19 116 LEU A CA 1
ATOM 845 C C . LEU A 1 116 ? -1.642 -0.881 18.075 1.00 92.19 116 LEU A C 1
ATOM 847 O O . LEU A 1 116 ? -2.292 -0.576 17.071 1.00 92.19 116 LEU A O 1
ATOM 851 N N . ARG A 1 117 ? -1.784 -2.061 18.682 1.00 91.00 117 ARG A N 1
ATOM 852 C CA . ARG A 1 117 ? -2.891 -2.972 18.376 1.00 91.00 117 ARG A CA 1
ATOM 853 C C . ARG A 1 117 ? -4.180 -2.341 18.877 1.00 91.00 117 ARG A C 1
ATOM 855 O O . ARG A 1 117 ? -4.237 -1.898 20.020 1.00 91.00 117 ARG A O 1
ATOM 862 N N . MET A 1 118 ? -5.194 -2.333 18.028 1.00 96.25 118 MET A N 1
ATOM 863 C CA . MET A 1 118 ? -6.490 -1.759 18.355 1.00 96.25 118 MET A CA 1
ATOM 864 C C . MET A 1 118 ? -7.601 -2.522 17.656 1.00 96.25 118 MET A C 1
ATOM 866 O O . MET A 1 118 ? -7.366 -3.271 16.708 1.00 96.25 118 MET A O 1
ATOM 870 N N . THR A 1 119 ? -8.810 -2.337 18.143 1.00 98.44 119 THR A N 1
ATOM 871 C CA . THR A 1 119 ? -10.037 -2.779 17.490 1.00 98.44 119 THR A CA 1
ATOM 872 C C . THR A 1 119 ? -10.387 -1.847 16.323 1.00 98.44 119 THR A C 1
ATOM 874 O O . THR A 1 119 ? -9.951 -0.692 16.275 1.00 98.44 119 THR A O 1
ATOM 877 N N . LEU A 1 120 ? -11.199 -2.305 15.369 1.00 98.56 120 LEU A N 1
ATOM 878 C CA . LEU A 1 120 ? -11.670 -1.464 14.268 1.00 98.56 120 LEU A CA 1
ATOM 879 C C . LEU A 1 120 ? -12.524 -0.289 14.766 1.00 98.56 120 LEU A C 1
ATOM 881 O O . LEU A 1 120 ? -12.479 0.786 14.170 1.00 98.56 120 LEU A O 1
ATOM 885 N N . GLY A 1 121 ? -13.251 -0.446 15.876 1.00 98.56 121 GLY A N 1
ATOM 886 C CA . GLY A 1 121 ? -13.993 0.644 16.512 1.00 98.56 121 GLY A CA 1
ATOM 887 C C . GLY A 1 121 ? -13.091 1.710 17.145 1.00 98.56 121 GLY A C 1
ATOM 888 O O . GLY A 1 121 ? -13.405 2.901 17.111 1.00 98.56 121 GLY A O 1
ATOM 889 N N . GLU A 1 122 ? -11.948 1.321 17.711 1.00 98.44 122 GLU A N 1
ATOM 890 C CA . GLU A 1 122 ? -10.907 2.263 18.145 1.00 98.44 122 GLU A CA 1
ATOM 891 C C . GLU A 1 122 ? -10.241 2.951 16.953 1.00 98.44 122 GLU A C 1
ATOM 893 O O . GLU A 1 122 ? -10.087 4.172 16.968 1.00 98.44 122 GLU A O 1
ATOM 898 N N . TRP A 1 123 ? -9.922 2.195 15.900 1.00 98.38 123 TRP A N 1
ATOM 899 C CA . TRP A 1 123 ? -9.336 2.742 14.679 1.00 98.38 123 TRP A CA 1
ATOM 900 C C . TRP A 1 123 ? -10.254 3.757 13.995 1.00 98.38 123 TRP A C 1
ATOM 902 O O . TRP A 1 123 ? -9.792 4.826 13.607 1.00 98.38 123 TRP A O 1
ATOM 912 N N . ALA A 1 124 ? -11.551 3.464 13.880 1.00 98.25 124 ALA A N 1
ATOM 913 C CA . ALA A 1 124 ? -12.524 4.384 13.297 1.00 98.25 124 ALA A CA 1
ATOM 914 C C . ALA A 1 124 ? -12.546 5.725 14.047 1.00 98.25 124 ALA A C 1
ATOM 916 O O . ALA A 1 124 ? -12.406 6.774 13.420 1.00 98.25 124 ALA A O 1
ATOM 917 N N . ARG A 1 125 ? -12.611 5.688 15.387 1.00 98.12 125 ARG A N 1
ATOM 918 C CA . ARG A 1 125 ? -12.545 6.894 16.230 1.00 98.12 125 ARG A CA 1
ATOM 919 C C . ARG A 1 125 ? -11.225 7.641 16.053 1.00 98.12 125 ARG A C 1
ATOM 921 O O . ARG A 1 125 ? -11.229 8.852 15.862 1.00 98.12 125 ARG A O 1
ATOM 928 N N . TYR A 1 126 ? -10.101 6.924 16.068 1.00 98.12 126 TYR A N 1
ATOM 929 C CA . TYR A 1 126 ? -8.776 7.503 15.842 1.00 98.12 126 TYR A CA 1
ATOM 930 C C . TYR A 1 126 ? -8.670 8.197 14.472 1.00 98.12 126 TYR A C 1
ATOM 932 O O . TYR A 1 126 ? -8.130 9.300 14.363 1.00 98.12 126 TYR A O 1
ATOM 940 N N . PHE A 1 127 ? -9.207 7.574 13.421 1.00 96.94 127 PHE A N 1
ATOM 941 C CA . PHE A 1 127 ? -9.152 8.087 12.053 1.00 96.94 127 PHE A CA 1
ATOM 942 C C . PHE A 1 127 ? -9.936 9.396 11.885 1.00 96.94 127 PHE A C 1
ATOM 944 O O . PHE A 1 127 ? -9.561 10.238 11.064 1.00 96.94 127 PHE A O 1
ATOM 951 N N . GLU A 1 128 ? -10.991 9.593 12.676 1.00 96.06 128 GLU A N 1
ATOM 952 C CA . GLU A 1 128 ? -11.831 10.795 12.670 1.00 96.06 128 GLU A CA 1
ATOM 953 C C . GLU A 1 128 ? -11.293 11.939 13.538 1.00 96.06 128 GLU A C 1
ATOM 955 O O . GLU A 1 128 ? -11.694 13.084 13.328 1.00 96.06 128 GLU A O 1
ATOM 960 N N . LEU A 1 129 ? -10.338 11.678 14.443 1.00 97.62 129 LEU A N 1
ATOM 961 C CA . LEU A 1 129 ? -9.704 12.732 15.243 1.00 97.62 129 LEU A CA 1
ATOM 962 C C . LEU A 1 129 ? -9.141 13.851 14.352 1.00 97.62 129 LEU A C 1
ATOM 964 O O . LEU A 1 129 ? -8.645 13.570 13.249 1.00 97.62 129 LEU A O 1
ATOM 968 N N . PRO A 1 130 ? -9.125 15.112 14.814 1.00 97.00 130 PRO A N 1
ATOM 969 C CA . PRO A 1 130 ? -8.413 16.183 14.132 1.00 97.00 130 PRO A CA 1
ATOM 970 C C . PRO A 1 130 ? -6.943 15.808 13.864 1.00 97.00 130 PRO A C 1
ATOM 972 O O . PRO A 1 130 ? -6.303 15.178 14.709 1.00 97.00 130 PRO A O 1
ATOM 975 N N . PRO A 1 131 ? -6.341 16.207 12.723 1.00 94.12 131 PRO A N 1
ATOM 976 C CA . PRO A 1 131 ? -4.990 15.768 12.357 1.00 94.12 131 PRO A CA 1
ATOM 977 C C . PRO A 1 131 ? -3.894 16.027 13.403 1.00 94.12 131 PRO A C 1
ATOM 979 O O . PRO A 1 131 ? -2.904 15.303 13.431 1.00 94.12 131 PRO A O 1
ATOM 982 N N . HIS A 1 132 ? -4.042 17.051 14.246 1.00 92.25 132 HIS A N 1
ATOM 983 C CA . HIS A 1 132 ? -3.060 17.401 15.275 1.00 92.25 132 HIS A CA 1
ATOM 984 C C . HIS A 1 132 ? -3.137 16.510 16.530 1.00 92.25 132 HIS A C 1
ATOM 986 O O . HIS A 1 132 ? -2.139 16.418 17.249 1.00 92.25 132 HIS A O 1
ATOM 992 N N . GLU A 1 133 ? -4.269 15.830 16.745 1.00 95.88 133 GLU A N 1
ATOM 993 C CA . GLU A 1 133 ? -4.531 14.909 17.862 1.00 95.88 133 GLU A CA 1
ATOM 994 C C . GLU A 1 133 ? -4.149 13.454 17.544 1.00 95.88 133 GLU A C 1
ATOM 996 O O . GLU A 1 133 ? -4.048 12.623 18.441 1.00 95.88 133 GLU A O 1
ATOM 1001 N N . ARG A 1 134 ? -3.886 13.130 16.271 1.00 95.19 134 ARG A N 1
ATOM 1002 C CA . ARG A 1 134 ? -3.470 11.789 15.820 1.00 95.19 134 ARG A CA 1
ATOM 1003 C C . ARG A 1 134 ? -2.012 11.502 16.187 1.00 95.19 134 ARG A C 1
ATOM 1005 O O . ARG A 1 134 ? -1.130 11.509 15.326 1.00 95.19 134 ARG A O 1
ATOM 1012 N N . ARG A 1 135 ? -1.749 11.302 17.481 1.00 91.62 135 ARG A N 1
ATOM 1013 C CA . ARG A 1 135 ? -0.416 11.049 18.046 1.00 91.62 135 ARG A CA 1
ATOM 1014 C C . ARG A 1 135 ? -0.439 9.794 18.935 1.00 91.62 135 ARG A C 1
ATOM 1016 O O . ARG A 1 135 ? -1.227 9.767 19.876 1.00 91.62 135 ARG A O 1
ATOM 1023 N N . PRO A 1 136 ? 0.406 8.779 18.667 1.00 94.88 136 PRO A N 1
ATOM 1024 C CA . PRO A 1 136 ? 1.309 8.670 17.514 1.00 94.88 136 PRO A CA 1
ATOM 1025 C C . PRO A 1 136 ? 0.543 8.644 16.180 1.00 94.88 136 PRO A C 1
ATOM 1027 O O . PRO A 1 136 ? -0.663 8.385 16.149 1.00 94.88 136 PRO A O 1
ATOM 1030 N N . LEU A 1 137 ? 1.229 8.960 15.076 1.00 97.44 137 LEU A N 1
ATOM 1031 C CA . LEU A 1 137 ? 0.637 8.859 13.742 1.00 97.44 137 LEU A CA 1
ATOM 1032 C C . LEU A 1 137 ? 0.687 7.397 13.292 1.00 97.44 137 LEU A C 1
ATOM 1034 O O . LEU A 1 137 ? 1.765 6.834 13.119 1.00 97.44 137 LEU A O 1
ATOM 1038 N N . LEU A 1 138 ? -0.484 6.800 13.108 1.00 97.94 138 LEU A N 1
ATOM 1039 C CA . LEU A 1 138 ? -0.669 5.388 12.812 1.00 97.94 138 LEU A CA 1
ATOM 1040 C C . LEU A 1 138 ? -1.271 5.205 11.420 1.00 97.94 138 LEU A C 1
ATOM 1042 O O . LEU A 1 138 ? -2.027 6.049 10.935 1.00 97.94 138 LEU A O 1
ATOM 1046 N N . ASN A 1 139 ? -0.960 4.076 10.793 1.00 98.19 139 ASN A N 1
ATOM 1047 C CA . ASN A 1 139 ? -1.432 3.713 9.461 1.00 98.19 139 ASN A CA 1
ATOM 1048 C C . ASN A 1 139 ? -1.898 2.249 9.440 1.00 98.19 139 ASN A C 1
ATOM 1050 O O . ASN A 1 139 ? -1.251 1.392 10.035 1.00 98.19 139 ASN A O 1
ATOM 1054 N N . VAL A 1 140 ? -2.986 1.940 8.733 1.00 98.12 140 VAL A N 1
ATOM 1055 C CA . VAL A 1 140 ? -3.416 0.557 8.473 1.00 98.12 140 VAL A CA 1
ATOM 1056 C C . VAL A 1 140 ? -3.085 0.214 7.027 1.00 98.12 140 VAL A C 1
ATOM 1058 O O . VAL A 1 140 ? -3.669 0.773 6.097 1.00 98.12 140 VAL A O 1
ATOM 1061 N N . VAL A 1 141 ? -2.147 -0.717 6.841 1.00 96.25 141 VAL A N 1
ATOM 1062 C CA . VAL A 1 141 ? -1.638 -1.120 5.515 1.00 96.25 141 VAL A CA 1
ATOM 1063 C C . VAL A 1 141 ? -1.994 -2.552 5.112 1.00 96.25 141 VAL A C 1
ATOM 1065 O O . VAL A 1 141 ? -1.805 -2.909 3.956 1.00 96.25 141 VAL A O 1
ATOM 1068 N N . ALA A 1 142 ? -2.511 -3.363 6.037 1.00 93.25 142 ALA A N 1
ATOM 1069 C CA . ALA A 1 142 ? -2.688 -4.801 5.830 1.00 93.25 142 ALA A CA 1
ATOM 1070 C C . ALA A 1 142 ? -3.951 -5.359 6.516 1.00 93.25 142 ALA A C 1
ATOM 1072 O O . ALA A 1 142 ? -3.901 -6.408 7.157 1.00 93.25 142 ALA A O 1
ATOM 1073 N N . LEU A 1 143 ? -5.098 -4.673 6.408 1.00 96.75 143 LEU A N 1
ATOM 1074 C CA . LEU A 1 143 ? -6.378 -5.253 6.834 1.00 96.75 143 LEU A CA 1
ATOM 1075 C C . LEU A 1 143 ? -6.879 -6.212 5.748 1.00 96.75 143 LEU A C 1
ATOM 1077 O O . LEU A 1 143 ? -7.380 -5.767 4.716 1.00 96.75 143 LEU A O 1
ATOM 1081 N N . ASN A 1 144 ? -6.703 -7.513 5.967 1.00 95.50 144 ASN A N 1
ATOM 1082 C CA . ASN A 1 144 ? -7.150 -8.556 5.046 1.00 95.50 144 ASN A CA 1
ATOM 1083 C C . ASN A 1 144 ? -8.683 -8.626 5.013 1.00 95.50 144 ASN A C 1
ATOM 1085 O O . ASN A 1 144 ? -9.320 -8.624 6.066 1.00 95.50 144 ASN A O 1
ATOM 1089 N N . LEU A 1 145 ? -9.263 -8.672 3.813 1.00 95.56 145 LEU A N 1
ATOM 1090 C CA . LEU A 1 145 ? -10.708 -8.810 3.630 1.00 95.56 145 LEU A CA 1
ATOM 1091 C C . LEU A 1 145 ? -11.153 -10.261 3.417 1.00 95.56 145 LEU A C 1
ATOM 1093 O O . LEU A 1 145 ? -12.355 -10.504 3.476 1.00 95.56 145 LEU A O 1
ATOM 1097 N N . GLY A 1 146 ? -10.236 -11.206 3.195 1.00 92.06 146 GLY A N 1
ATOM 1098 C CA . GLY A 1 146 ? -10.555 -12.629 3.061 1.00 92.06 146 GLY A CA 1
ATOM 1099 C C . GLY A 1 146 ? -11.323 -13.163 4.273 1.00 92.06 146 GLY A C 1
ATOM 1100 O O . GLY A 1 146 ? -10.981 -12.869 5.418 1.00 92.06 146 GLY A O 1
ATOM 1101 N N . GLY A 1 147 ? -12.406 -13.896 4.022 1.00 89.81 147 GLY A N 1
ATOM 1102 C CA . GLY A 1 147 ? -13.312 -14.421 5.042 1.00 89.81 147 GLY A CA 1
ATOM 1103 C C . GLY A 1 147 ? -14.223 -13.380 5.703 1.00 89.81 147 GLY A C 1
ATOM 1104 O O . GLY A 1 147 ? -14.990 -13.732 6.599 1.00 89.81 147 GLY A O 1
ATOM 1105 N N . THR A 1 148 ? -14.168 -12.109 5.291 1.00 94.50 148 THR A N 1
ATOM 1106 C CA . THR A 1 148 ? -15.038 -11.045 5.823 1.00 94.50 148 THR A CA 1
ATOM 1107 C C . THR A 1 148 ? -16.255 -10.810 4.920 1.00 94.50 148 THR A C 1
ATOM 1109 O O . THR A 1 148 ? -16.201 -11.117 3.727 1.00 94.50 148 THR A O 1
ATOM 1112 N N . PRO A 1 149 ? -17.338 -10.181 5.420 1.00 93.69 149 PRO A N 1
ATOM 1113 C CA . PRO A 1 149 ? -18.486 -9.818 4.583 1.00 93.69 149 PRO A CA 1
ATOM 1114 C C . PRO A 1 149 ? -18.126 -8.961 3.357 1.00 93.69 149 PRO A C 1
ATOM 1116 O O . PRO A 1 149 ? -18.781 -9.069 2.322 1.00 93.69 149 PRO A O 1
ATOM 1119 N N . LEU A 1 150 ? -17.056 -8.156 3.438 1.00 94.94 150 LEU A N 1
ATOM 1120 C CA . LEU A 1 150 ? -16.621 -7.299 2.332 1.00 94.94 150 LEU A CA 1
ATOM 1121 C C . LEU A 1 150 ? -15.875 -8.049 1.220 1.00 94.94 150 LEU A C 1
ATOM 1123 O O . LEU A 1 150 ? -15.749 -7.502 0.122 1.00 94.94 150 LEU A O 1
ATOM 1127 N N . GLU A 1 151 ? -15.397 -9.278 1.454 1.00 94.12 151 GLU A N 1
ATOM 1128 C CA . GLU A 1 151 ? -14.716 -10.082 0.426 1.00 94.12 151 GLU A CA 1
ATOM 1129 C C . GLU A 1 151 ? -15.587 -10.216 -0.826 1.00 94.12 151 GLU A C 1
ATOM 1131 O O . GLU A 1 151 ? -15.158 -9.949 -1.949 1.00 94.12 151 GLU A O 1
ATOM 1136 N N . ALA A 1 152 ? -16.861 -10.550 -0.613 1.00 92.06 152 ALA A N 1
ATOM 1137 C CA . ALA A 1 152 ? -17.828 -10.763 -1.676 1.00 92.06 152 ALA A CA 1
ATOM 1138 C C . ALA A 1 152 ? -18.207 -9.473 -2.415 1.00 92.06 152 ALA A C 1
ATOM 1140 O O . ALA A 1 152 ? -18.852 -9.547 -3.461 1.00 92.06 152 ALA A O 1
ATOM 1141 N N . GLU A 1 153 ? -17.830 -8.294 -1.921 1.00 94.00 153 GLU A N 1
ATOM 1142 C CA . GLU A 1 153 ? -18.142 -7.010 -2.551 1.00 94.00 153 GLU A CA 1
ATOM 1143 C C . GLU A 1 153 ? -16.972 -6.421 -3.350 1.00 94.00 153 GLU A C 1
ATOM 1145 O O . GLU A 1 153 ? -17.171 -5.537 -4.192 1.00 94.00 153 GLU A O 1
ATOM 1150 N N . VAL A 1 154 ? -15.759 -6.931 -3.128 1.00 95.31 154 VAL A N 1
ATOM 1151 C CA . VAL A 1 154 ? -14.534 -6.453 -3.768 1.00 95.31 154 VAL A CA 1
ATOM 1152 C C . VAL A 1 154 ? -14.029 -7.485 -4.767 1.00 95.31 154 VAL A C 1
ATOM 1154 O O . VAL A 1 154 ? -13.599 -8.573 -4.414 1.00 95.31 154 VAL A O 1
ATOM 1157 N N . HIS A 1 155 ? -14.026 -7.129 -6.048 1.00 95.12 155 HIS A N 1
ATOM 1158 C CA . HIS A 1 155 ? -13.430 -7.936 -7.109 1.00 95.12 155 HIS A CA 1
ATOM 1159 C C . HIS A 1 155 ? -12.253 -7.172 -7.703 1.00 95.12 155 HIS A C 1
ATOM 1161 O O . HIS A 1 155 ? -12.462 -6.083 -8.231 1.00 95.12 155 HIS A O 1
ATOM 1167 N N . ALA A 1 156 ? -11.047 -7.747 -7.667 1.00 96.06 156 ALA A N 1
ATOM 1168 C CA . ALA A 1 156 ? -9.838 -7.180 -8.283 1.00 96.06 156 ALA A CA 1
ATOM 1169 C C . ALA A 1 156 ? -10.028 -6.852 -9.789 1.00 96.06 156 ALA A C 1
ATOM 1171 O O . ALA A 1 156 ? -11.060 -7.165 -10.370 1.00 96.06 156 ALA A O 1
ATOM 1172 N N . PRO A 1 157 ? -9.082 -6.236 -10.505 1.00 96.50 157 PRO A N 1
ATOM 1173 C CA . PRO A 1 157 ? -9.183 -6.163 -11.963 1.00 96.50 157 PRO A CA 1
ATOM 1174 C C . PRO A 1 157 ? -9.226 -7.565 -12.604 1.00 96.50 157 PRO A C 1
ATOM 1176 O O . PRO A 1 157 ? -8.566 -8.496 -12.137 1.00 96.50 157 PRO A O 1
ATOM 1179 N N . ALA A 1 158 ? -9.965 -7.729 -13.703 1.00 95.94 158 ALA A N 1
ATOM 1180 C CA . ALA A 1 158 ? -10.064 -8.998 -14.431 1.00 95.94 158 ALA A CA 1
ATOM 1181 C C . ALA A 1 158 ? -8.696 -9.495 -14.920 1.00 95.94 158 ALA A C 1
ATOM 1183 O O . ALA A 1 158 ? -8.426 -10.693 -14.883 1.00 95.94 158 ALA A O 1
ATOM 1184 N N . ALA A 1 159 ? -7.817 -8.569 -15.314 1.00 95.50 159 ALA A N 1
ATOM 1185 C CA . ALA A 1 159 ? -6.444 -8.879 -15.693 1.00 95.50 159 ALA A CA 1
ATOM 1186 C C . ALA A 1 159 ? -5.646 -9.518 -14.549 1.00 95.50 159 ALA A C 1
ATOM 1188 O O . ALA A 1 159 ? -4.949 -10.495 -14.792 1.00 95.50 159 ALA A O 1
ATOM 1189 N N . VAL A 1 160 ? -5.810 -9.014 -13.319 1.00 95.38 160 VAL A N 1
ATOM 1190 C CA . VAL A 1 160 ? -5.140 -9.533 -12.115 1.00 95.38 160 VAL A CA 1
ATOM 1191 C C . VAL A 1 160 ? -5.637 -10.939 -11.803 1.00 95.38 160 VAL A C 1
ATOM 1193 O O . VAL A 1 160 ? -4.834 -11.861 -11.765 1.00 95.38 160 VAL A O 1
ATOM 1196 N N . ARG A 1 161 ? -6.961 -11.135 -11.689 1.00 94.00 161 ARG A N 1
ATOM 1197 C CA . ARG A 1 161 ? -7.540 -12.475 -11.466 1.00 94.00 161 ARG A CA 1
ATOM 1198 C C . ARG A 1 161 ? -7.110 -13.476 -12.534 1.00 94.00 161 ARG A C 1
ATOM 1200 O O . ARG A 1 161 ? -6.899 -14.644 -12.243 1.00 94.00 161 ARG A O 1
ATOM 1207 N N . GLY A 1 162 ? -7.006 -13.015 -13.779 1.00 93.69 162 GLY A N 1
ATOM 1208 C CA . GLY A 1 162 ? -6.656 -13.860 -14.909 1.00 93.69 162 GLY A CA 1
ATOM 1209 C C . GLY A 1 162 ? -5.212 -14.354 -14.903 1.00 93.69 162 GLY A C 1
ATOM 1210 O O . GLY A 1 162 ? -4.941 -15.287 -15.651 1.00 93.69 162 GLY A O 1
ATOM 1211 N N . ILE A 1 163 ? -4.307 -13.758 -14.117 1.00 93.00 163 ILE A N 1
ATOM 1212 C CA . ILE A 1 163 ? -2.894 -14.165 -14.004 1.00 93.00 163 ILE A CA 1
ATOM 1213 C C . ILE A 1 163 ? -2.483 -14.560 -12.578 1.00 93.00 163 ILE A C 1
ATOM 1215 O O . ILE A 1 163 ? -1.320 -14.886 -12.358 1.00 93.00 163 ILE A O 1
ATOM 1219 N N . ASP A 1 164 ? -3.409 -14.509 -11.621 1.00 93.06 164 ASP A N 1
ATOM 1220 C CA . ASP A 1 164 ? -3.139 -14.796 -10.215 1.00 93.06 164 ASP A CA 1
ATOM 1221 C C . ASP A 1 164 ? -2.766 -16.271 -10.025 1.00 93.06 164 ASP A C 1
ATOM 1223 O O . ASP A 1 164 ? -3.542 -17.173 -10.354 1.00 93.06 164 ASP A O 1
ATOM 1227 N N . LEU A 1 165 ? -1.579 -16.520 -9.469 1.00 90.81 165 LEU A N 1
ATOM 1228 C CA . LEU A 1 165 ? -1.100 -17.869 -9.183 1.00 90.81 165 LEU A CA 1
ATOM 1229 C C . LEU A 1 165 ? -1.905 -18.550 -8.078 1.00 90.81 165 LEU A C 1
ATOM 1231 O O . LEU A 1 165 ? -1.923 -19.771 -8.045 1.00 90.81 165 LEU A O 1
ATOM 1235 N N . ALA A 1 166 ? -2.630 -17.816 -7.228 1.00 88.31 166 ALA A N 1
ATOM 1236 C CA . ALA A 1 166 ? -3.536 -18.429 -6.257 1.00 88.31 166 ALA A CA 1
ATOM 1237 C C . ALA A 1 166 ? -4.607 -19.316 -6.927 1.00 88.31 166 ALA A C 1
ATOM 1239 O O . ALA A 1 166 ? -5.123 -20.239 -6.304 1.00 88.31 166 ALA A O 1
ATOM 1240 N N . SER A 1 167 ? -4.894 -19.093 -8.216 1.00 85.06 167 SER A N 1
ATOM 1241 C CA . SER A 1 167 ? -5.817 -19.924 -9.000 1.00 85.06 167 SER A CA 1
ATOM 1242 C C . SER A 1 167 ? -5.325 -21.351 -9.280 1.00 85.06 167 SER A C 1
ATOM 1244 O O . SER A 1 167 ? -6.118 -22.170 -9.740 1.00 85.06 167 SER A O 1
ATOM 1246 N N . ILE A 1 168 ? -4.050 -21.672 -9.014 1.00 90.75 168 ILE A N 1
ATOM 1247 C CA . ILE A 1 168 ? -3.531 -23.042 -9.174 1.00 90.75 168 ILE A CA 1
ATOM 1248 C C . ILE A 1 168 ? -3.963 -23.967 -8.031 1.00 90.75 168 ILE A C 1
ATOM 1250 O O . ILE A 1 168 ? -3.902 -25.186 -8.188 1.00 90.75 168 ILE A O 1
ATOM 1254 N N . TRP A 1 169 ? -4.376 -23.410 -6.887 1.00 92.56 169 TRP A N 1
ATOM 1255 C CA . TRP A 1 169 ? -4.883 -24.207 -5.776 1.00 92.56 169 TRP A CA 1
ATOM 1256 C C . TRP A 1 169 ? -6.274 -24.763 -6.109 1.00 92.56 169 TRP A C 1
ATOM 1258 O O . TRP A 1 169 ? -7.119 -24.030 -6.634 1.00 92.56 169 TRP A O 1
ATOM 1268 N N . PRO A 1 170 ? -6.552 -26.041 -5.790 1.00 91.25 170 PRO A N 1
ATOM 1269 C CA . PRO A 1 170 ? -7.884 -26.603 -5.951 1.00 91.25 170 PRO A CA 1
ATOM 1270 C C . PRO A 1 170 ? -8.936 -25.833 -5.134 1.00 91.25 170 PRO A C 1
ATOM 1272 O O . PRO A 1 170 ? -8.646 -25.375 -4.025 1.00 91.25 170 PRO A O 1
ATOM 1275 N N . PRO A 1 171 ? -10.186 -25.727 -5.621 1.00 85.50 171 PRO A N 1
ATOM 1276 C CA . PRO A 1 171 ? -11.270 -25.145 -4.838 1.00 85.50 171 PRO A CA 1
ATOM 1277 C C . PRO A 1 171 ? -11.425 -25.845 -3.479 1.00 85.50 171 PRO A C 1
ATOM 1279 O O . PRO A 1 171 ? -11.550 -27.067 -3.418 1.00 85.50 171 PRO A O 1
ATOM 1282 N N . GLY A 1 172 ? -11.445 -25.065 -2.396 1.00 83.50 172 GLY A N 1
ATOM 1283 C CA . GLY A 1 172 ? -11.576 -25.576 -1.026 1.00 83.50 172 GLY A CA 1
ATOM 1284 C C . GLY A 1 172 ? -10.261 -25.990 -0.357 1.00 83.50 172 GLY A C 1
ATOM 1285 O O . GLY A 1 172 ? -10.289 -26.397 0.803 1.00 83.50 172 GLY A O 1
ATOM 1286 N N . ASP A 1 173 ? -9.119 -25.863 -1.038 1.00 89.12 173 ASP A N 1
ATOM 1287 C CA . ASP A 1 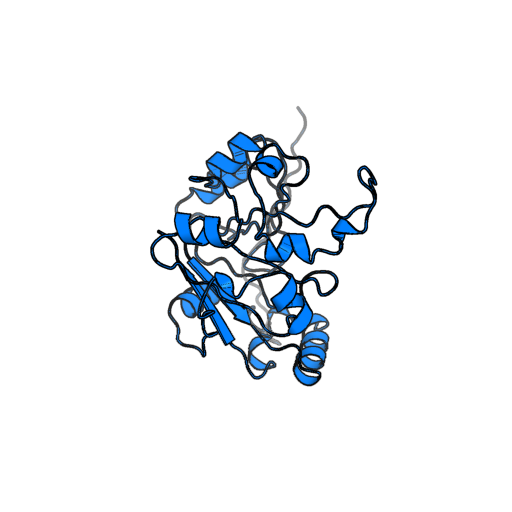173 ? -7.816 -26.088 -0.418 1.00 89.12 173 ASP A CA 1
ATOM 1288 C C . ASP A 1 173 ? -7.500 -24.970 0.588 1.00 89.12 173 ASP A C 1
ATOM 1290 O O . ASP A 1 173 ? -7.261 -23.817 0.228 1.00 89.12 173 ASP A O 1
ATOM 1294 N N . LEU A 1 174 ? -7.493 -25.326 1.872 1.00 86.25 174 LEU A N 1
ATOM 1295 C CA . LEU A 1 174 ? -7.229 -24.397 2.973 1.00 86.25 174 LEU A CA 1
ATOM 1296 C C . LEU A 1 174 ? -5.774 -23.901 3.010 1.00 86.25 174 LEU A C 1
ATOM 1298 O O . LEU A 1 174 ? -5.479 -22.968 3.753 1.00 86.25 174 LEU A O 1
ATOM 1302 N N . SER A 1 175 ? -4.868 -24.505 2.232 1.00 88.62 175 SER A N 1
ATOM 1303 C CA . SER A 1 175 ? -3.494 -24.019 2.063 1.00 88.62 175 SER A CA 1
ATOM 1304 C C . SER A 1 175 ? 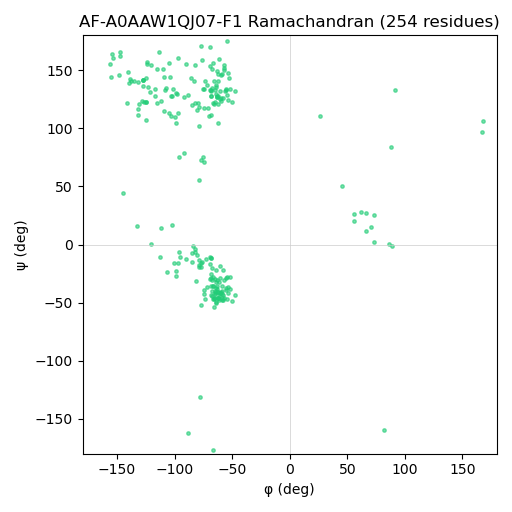-3.375 -22.871 1.056 1.00 88.62 175 SER A C 1
ATOM 1306 O O . SER A 1 175 ? -2.310 -22.256 0.964 1.00 88.62 175 SER A O 1
ATOM 1308 N N . ALA A 1 176 ? -4.448 -22.562 0.316 1.00 88.62 176 ALA A N 1
ATOM 1309 C CA . ALA A 1 176 ? -4.456 -21.458 -0.631 1.00 88.62 176 ALA A CA 1
ATOM 1310 C C . ALA A 1 176 ? -4.196 -20.118 0.088 1.00 88.62 176 ALA A C 1
ATOM 1312 O O . ALA A 1 176 ? -4.840 -19.819 1.102 1.00 88.62 176 ALA A O 1
ATOM 1313 N N . PRO A 1 177 ? -3.278 -19.277 -0.419 1.00 89.69 177 PRO A N 1
ATOM 1314 C CA . PRO A 1 177 ? -2.970 -18.005 0.217 1.00 89.69 177 PRO A CA 1
ATOM 1315 C C . PRO A 1 177 ? -4.159 -17.043 0.099 1.00 89.69 177 PRO A C 1
ATOM 1317 O O . PRO A 1 177 ? -4.645 -16.778 -0.999 1.00 89.69 177 PRO A O 1
ATOM 1320 N N . GLN A 1 178 ? -4.593 -16.472 1.224 1.00 88.44 178 GLN A N 1
ATOM 1321 C CA . GLN A 1 178 ? -5.635 -15.438 1.273 1.00 88.44 178 GLN A CA 1
ATOM 1322 C C . GLN A 1 178 ? -4.995 -14.049 1.327 1.00 88.44 178 GLN A C 1
ATOM 1324 O O . GLN A 1 178 ? -4.908 -13.434 2.386 1.00 88.44 178 GLN A O 1
ATOM 1329 N N . VAL A 1 179 ? -4.473 -13.581 0.195 1.00 91.38 179 VAL A N 1
ATOM 1330 C CA . VAL A 1 179 ? -3.692 -12.329 0.092 1.00 91.38 179 VAL A CA 1
ATOM 1331 C C . VAL A 1 179 ? -4.144 -11.439 -1.071 1.00 91.38 179 VAL A C 1
ATOM 1333 O O . VAL A 1 179 ? -3.433 -10.540 -1.506 1.00 91.38 179 VAL A O 1
ATOM 1336 N N . GLN A 1 180 ? -5.331 -11.691 -1.620 1.00 93.75 180 GLN A N 1
ATOM 1337 C CA . GLN A 1 180 ? -5.813 -11.022 -2.828 1.00 93.75 180 GLN A CA 1
ATOM 1338 C C . GLN A 1 180 ? -6.396 -9.637 -2.535 1.00 93.75 180 GLN A C 1
ATOM 1340 O O . GLN A 1 180 ? -6.345 -8.753 -3.397 1.00 93.75 180 GLN A O 1
ATOM 1345 N N . LEU A 1 181 ? -6.990 -9.458 -1.347 1.00 95.81 181 LEU A N 1
ATOM 1346 C CA . LEU A 1 181 ? -7.820 -8.306 -1.008 1.00 95.81 181 LEU A CA 1
ATOM 1347 C C . LEU A 1 181 ? -7.424 -7.705 0.344 1.00 95.81 181 LEU A C 1
ATOM 1349 O O . LEU A 1 181 ? -7.611 -8.317 1.394 1.00 95.81 181 LEU A O 1
ATOM 1353 N N . TYR A 1 182 ? -6.963 -6.456 0.308 1.00 96.81 182 TYR A N 1
ATOM 1354 C CA . TYR A 1 182 ? -6.642 -5.674 1.498 1.00 96.81 182 TYR A CA 1
ATOM 1355 C C . TYR A 1 182 ? -7.356 -4.323 1.478 1.00 96.81 182 TYR A C 1
ATOM 1357 O O . TYR A 1 182 ? -7.445 -3.660 0.442 1.00 96.81 182 TYR A O 1
ATOM 1365 N N . CYS A 1 183 ? -7.823 -3.885 2.645 1.00 97.12 183 CYS A N 1
ATOM 1366 C CA . CYS A 1 183 ? -8.253 -2.516 2.887 1.00 97.12 183 CYS A CA 1
ATOM 1367 C C . CYS A 1 183 ? -7.117 -1.736 3.558 1.00 97.12 183 CYS A C 1
ATOM 1369 O O . CYS A 1 183 ? -6.539 -2.170 4.554 1.00 97.12 183 CYS A O 1
ATOM 1371 N N . LEU A 1 184 ? -6.789 -0.571 3.003 1.00 97.81 184 LEU A N 1
ATOM 1372 C CA . LEU A 1 184 ? -5.776 0.322 3.549 1.00 97.81 184 LEU A CA 1
ATOM 1373 C C . LEU A 1 184 ? -6.433 1.632 3.956 1.00 97.81 184 LEU A C 1
ATOM 1375 O O . LEU A 1 184 ? -7.193 2.221 3.186 1.00 97.81 184 LEU A O 1
ATOM 1379 N N . MET A 1 185 ? -6.103 2.105 5.151 1.00 97.75 185 MET A N 1
ATOM 1380 C CA . MET A 1 185 ? -6.626 3.342 5.714 1.00 97.75 185 MET A CA 1
ATOM 1381 C C . MET A 1 185 ? -5.448 4.150 6.244 1.00 97.75 185 MET A C 1
ATOM 1383 O O . MET A 1 185 ? -4.805 3.773 7.220 1.00 97.75 185 MET A O 1
ATOM 1387 N N . SER A 1 186 ? -5.161 5.266 5.579 1.00 97.62 186 SER A N 1
ATOM 1388 C CA . SE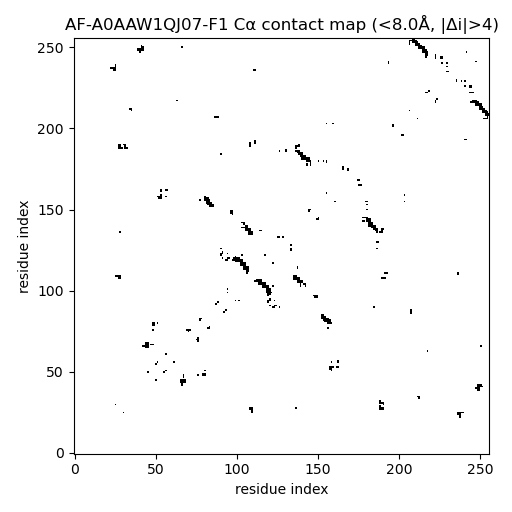R A 1 186 ? -3.962 6.065 5.834 1.00 97.62 186 SER A CA 1
ATOM 1389 C C . SER A 1 186 ? -4.344 7.513 6.141 1.00 97.62 186 SER A C 1
ATOM 1391 O O . SER A 1 186 ? -4.734 8.243 5.225 1.00 97.62 186 SER A O 1
ATOM 1393 N N . PRO A 1 187 ? -4.243 7.963 7.405 1.00 97.00 187 PRO A N 1
ATOM 1394 C CA . PRO A 1 187 ? -4.374 9.374 7.749 1.00 97.00 187 PRO A CA 1
ATOM 1395 C C . PRO A 1 187 ? -3.357 10.247 6.999 1.00 97.00 187 PRO A C 1
ATOM 1397 O O . PRO A 1 187 ? -2.269 9.793 6.633 1.00 97.00 187 PRO A O 1
ATOM 1400 N N . ALA A 1 188 ? -3.678 11.527 6.799 1.00 95.38 188 ALA A N 1
ATOM 1401 C CA . ALA A 1 188 ? -2.765 12.475 6.160 1.00 95.38 188 ALA A CA 1
ATOM 1402 C C . ALA A 1 188 ? -1.405 12.540 6.884 1.00 95.38 188 ALA A C 1
ATOM 1404 O O . ALA A 1 188 ? -1.345 12.657 8.107 1.00 95.38 188 ALA A O 1
ATOM 1405 N N . GLY A 1 189 ? -0.316 12.491 6.113 1.00 95.31 189 GLY A N 1
ATOM 1406 C CA . GLY A 1 189 ? 1.051 12.395 6.636 1.00 95.31 189 GLY A CA 1
ATOM 1407 C C . GLY A 1 189 ? 1.545 10.962 6.852 1.00 95.31 189 GLY A C 1
ATOM 1408 O O . GLY A 1 189 ? 2.691 10.792 7.248 1.00 95.31 189 GLY A O 1
ATOM 1409 N N . SER A 1 190 ? 0.729 9.935 6.591 1.00 97.81 190 SER A N 1
ATOM 1410 C CA . SER A 1 190 ? 1.204 8.548 6.628 1.00 97.81 190 SER A CA 1
ATOM 1411 C C . SER A 1 190 ? 2.298 8.300 5.591 1.00 97.81 190 SER A C 1
ATOM 1413 O O . SER A 1 190 ? 2.204 8.763 4.453 1.00 97.81 190 SER A O 1
ATOM 1415 N N . TYR A 1 191 ? 3.293 7.510 5.982 1.00 96.88 191 TYR A N 1
ATOM 1416 C CA . TYR A 1 191 ? 4.381 7.042 5.134 1.00 96.88 191 TYR A CA 1
ATOM 1417 C C . TYR A 1 191 ? 4.639 5.565 5.430 1.00 96.88 191 TYR A C 1
ATOM 1419 O O . TYR A 1 191 ? 4.580 5.143 6.587 1.00 96.88 191 TYR A O 1
ATOM 1427 N N . THR A 1 192 ? 4.917 4.804 4.379 1.00 96.50 192 THR A N 1
ATOM 1428 C CA . THR A 1 192 ? 5.394 3.424 4.459 1.00 96.50 192 THR A CA 1
ATOM 1429 C C . THR A 1 192 ? 6.689 3.383 3.674 1.00 96.50 192 THR A C 1
ATOM 1431 O O . THR A 1 192 ? 6.695 3.785 2.509 1.00 96.50 192 THR A O 1
ATOM 1434 N N . ASP A 1 193 ? 7.767 2.972 4.332 1.00 95.31 193 ASP A N 1
ATOM 1435 C CA . ASP A 1 193 ? 9.099 3.027 3.751 1.00 95.31 193 ASP A CA 1
ATOM 1436 C C . ASP A 1 193 ? 9.293 2.034 2.604 1.00 95.31 193 ASP A C 1
ATOM 1438 O O . ASP A 1 193 ? 8.435 1.195 2.315 1.00 95.31 193 ASP A O 1
ATOM 1442 N N . TRP A 1 194 ? 10.415 2.176 1.906 1.00 96.00 194 TRP A N 1
ATOM 1443 C CA . TRP A 1 194 ? 10.762 1.353 0.756 1.00 96.00 194 TRP A CA 1
ATOM 1444 C C . TRP A 1 194 ? 10.759 -0.134 1.109 1.00 96.00 194 TRP A C 1
ATOM 1446 O O . TRP A 1 194 ? 11.346 -0.558 2.099 1.00 96.00 194 TRP A O 1
ATOM 1456 N N . HIS A 1 195 ? 10.104 -0.937 0.279 1.00 96.50 195 HIS A N 1
ATOM 1457 C CA . HIS A 1 195 ? 10.042 -2.382 0.446 1.00 96.50 195 HIS A CA 1
ATOM 1458 C C . HIS A 1 195 ? 9.831 -3.065 -0.902 1.00 96.50 195 HIS A C 1
ATOM 1460 O O . HIS A 1 195 ? 9.378 -2.453 -1.873 1.00 96.50 195 HIS A O 1
ATOM 1466 N N . VAL A 1 196 ? 10.151 -4.354 -0.934 1.00 96.94 196 VAL A N 1
ATOM 1467 C CA . VAL A 1 196 ? 9.648 -5.292 -1.936 1.00 96.94 196 VAL A CA 1
ATOM 1468 C C . VAL A 1 196 ? 8.488 -6.044 -1.293 1.00 96.94 196 VAL A C 1
ATOM 1470 O O . VAL A 1 196 ? 8.624 -6.524 -0.166 1.00 96.94 196 VAL A O 1
ATOM 1473 N N . ASP A 1 197 ? 7.348 -6.122 -1.981 1.00 96.12 197 ASP A N 1
ATOM 1474 C CA . ASP A 1 197 ? 6.190 -6.866 -1.486 1.00 96.12 197 ASP A CA 1
ATOM 1475 C C . ASP A 1 197 ? 6.540 -8.335 -1.215 1.00 96.12 197 ASP A C 1
ATOM 1477 O O . ASP A 1 197 ? 7.445 -8.918 -1.824 1.00 96.12 197 ASP A O 1
ATOM 1481 N N . MET A 1 198 ? 5.815 -8.937 -0.270 1.00 91.44 198 MET A N 1
ATOM 1482 C CA . MET A 1 198 ? 6.100 -10.287 0.215 1.00 91.44 198 MET A CA 1
ATOM 1483 C C . MET A 1 198 ? 6.222 -11.283 -0.944 1.00 91.44 198 MET A C 1
ATOM 1485 O O . MET A 1 198 ? 5.399 -11.294 -1.864 1.00 91.44 198 MET A O 1
ATOM 1489 N N . ALA A 1 199 ? 7.274 -12.105 -0.884 1.00 90.31 199 ALA A N 1
ATOM 1490 C CA . ALA A 1 199 ? 7.645 -13.086 -1.906 1.00 90.31 199 ALA A CA 1
ATOM 1491 C C . ALA A 1 199 ? 7.849 -12.511 -3.327 1.00 90.31 199 ALA A C 1
ATOM 1493 O O . ALA A 1 199 ? 7.793 -13.258 -4.301 1.00 90.31 199 ALA A O 1
ATOM 1494 N N . GLY A 1 200 ? 8.084 -11.198 -3.465 1.00 93.06 200 GLY A N 1
ATOM 1495 C CA . GLY A 1 200 ? 8.213 -10.544 -4.770 1.00 93.06 200 GLY A CA 1
ATOM 1496 C C . GLY A 1 200 ? 6.907 -10.542 -5.566 1.00 93.06 200 GLY A C 1
ATOM 1497 O O . GLY A 1 200 ? 6.934 -10.562 -6.797 1.00 93.06 200 GLY A O 1
ATOM 1498 N N . SER A 1 201 ? 5.766 -10.575 -4.872 1.00 94.12 201 SER A N 1
ATOM 1499 C CA . SER A 1 201 ? 4.448 -10.582 -5.501 1.00 94.12 201 SER A CA 1
ATOM 1500 C C . SER A 1 201 ? 4.182 -9.301 -6.295 1.00 94.12 201 SER A C 1
ATOM 1502 O O . SER A 1 201 ? 4.658 -8.212 -5.973 1.00 94.12 201 SER A O 1
ATOM 1504 N N . ALA A 1 202 ? 3.393 -9.436 -7.360 1.00 94.94 202 ALA A N 1
ATOM 1505 C CA . ALA A 1 202 ? 2.819 -8.288 -8.041 1.00 94.94 202 ALA A CA 1
ATOM 1506 C C . ALA A 1 202 ? 1.549 -7.838 -7.311 1.00 94.94 202 ALA A C 1
ATOM 1508 O O . ALA A 1 202 ? 0.731 -8.664 -6.906 1.00 94.94 202 ALA A O 1
ATOM 1509 N N . VAL A 1 203 ? 1.354 -6.525 -7.202 1.00 96.31 203 VAL A N 1
ATOM 1510 C CA . VAL A 1 203 ? 0.229 -5.931 -6.472 1.00 96.31 203 VAL A CA 1
ATOM 1511 C C . VAL A 1 203 ? -0.592 -5.000 -7.352 1.00 96.31 203 VAL A C 1
ATOM 1513 O O . VAL A 1 203 ? -0.118 -4.448 -8.348 1.00 96.31 203 VAL A O 1
ATOM 1516 N N . TRP A 1 204 ? -1.845 -4.792 -6.959 1.00 96.25 204 TRP A N 1
ATOM 1517 C CA . TRP A 1 204 ? -2.733 -3.809 -7.564 1.00 96.25 204 TRP A CA 1
ATOM 1518 C C . TRP A 1 204 ? -3.273 -2.875 -6.482 1.00 96.25 204 TRP A C 1
ATOM 1520 O O . TRP A 1 204 ? -3.561 -3.294 -5.365 1.00 96.25 204 TRP A O 1
ATOM 1530 N N . TYR A 1 205 ? -3.427 -1.596 -6.823 1.00 96.88 205 TYR A N 1
ATOM 1531 C CA . TYR A 1 205 ? -3.968 -0.584 -5.921 1.00 96.88 205 TYR A CA 1
ATOM 1532 C C . TYR A 1 205 ? -5.111 0.167 -6.590 1.00 96.88 205 TYR A C 1
ATOM 1534 O O . TYR A 1 205 ? -5.012 0.591 -7.741 1.00 96.88 205 TYR A O 1
ATOM 1542 N N . HIS A 1 206 ? -6.183 0.392 -5.833 1.00 95.56 206 HIS A N 1
ATOM 1543 C CA . HIS A 1 206 ? -7.301 1.233 -6.243 1.00 95.56 206 HIS A CA 1
ATOM 1544 C C . HIS A 1 206 ? -7.637 2.229 -5.131 1.00 95.56 206 HIS A C 1
ATOM 1546 O O . HIS A 1 206 ? -7.984 1.831 -4.023 1.00 95.56 206 HIS A O 1
ATOM 1552 N N . LEU A 1 207 ? -7.579 3.532 -5.418 1.00 94.88 207 LEU A N 1
ATOM 1553 C CA . LEU A 1 207 ? -7.973 4.559 -4.448 1.00 94.88 207 LEU A CA 1
ATOM 1554 C C . LEU A 1 207 ? -9.497 4.709 -4.413 1.00 94.88 207 LEU A C 1
ATOM 1556 O O . LEU A 1 207 ? -10.130 5.009 -5.431 1.00 94.88 207 LEU A O 1
ATOM 1560 N N . LEU A 1 208 ? -10.098 4.511 -3.238 1.00 93.62 208 LEU A N 1
ATOM 1561 C CA . LEU A 1 208 ? -11.514 4.813 -3.017 1.00 93.62 208 LEU A CA 1
ATOM 1562 C C . LEU A 1 208 ? -11.724 6.319 -2.853 1.00 93.62 208 LEU A C 1
ATOM 1564 O O . LEU A 1 208 ? -12.512 6.888 -3.613 1.00 93.62 208 LEU A O 1
ATOM 1568 N N . SER A 1 209 ? -10.950 6.928 -1.954 1.00 93.50 209 SER A N 1
ATOM 1569 C CA . SER A 1 209 ? -10.919 8.354 -1.622 1.00 93.50 209 SER A CA 1
ATOM 1570 C C . SER A 1 209 ? -9.497 8.786 -1.228 1.00 93.50 209 SER A C 1
ATOM 1572 O O . SER A 1 209 ? -8.622 7.950 -0.979 1.00 93.50 209 SER A O 1
ATOM 1574 N N . GLY A 1 210 ? -9.252 10.095 -1.189 1.00 94.62 210 GLY A N 1
ATOM 1575 C CA . GLY A 1 210 ? -7.993 10.678 -0.737 1.00 94.62 210 GLY A CA 1
ATOM 1576 C C . GLY A 1 210 ? -6.894 10.701 -1.801 1.00 94.62 210 GLY A C 1
ATOM 1577 O O . GLY A 1 210 ? -7.145 10.671 -3.006 1.00 94.62 210 GLY A O 1
ATOM 1578 N N . ARG A 1 211 ? -5.640 10.810 -1.355 1.00 95.38 211 ARG A N 1
ATOM 1579 C CA . ARG A 1 211 ? -4.460 10.955 -2.220 1.00 95.38 211 ARG A CA 1
ATOM 1580 C C . ARG A 1 211 ? -3.370 9.983 -1.797 1.00 95.38 211 ARG A C 1
ATOM 1582 O O . ARG A 1 211 ? -3.127 9.816 -0.606 1.00 95.38 211 ARG A O 1
ATOM 1589 N N . LYS A 1 212 ? -2.685 9.383 -2.771 1.00 96.31 212 LYS A N 1
ATOM 1590 C CA . LYS A 1 212 ? -1.514 8.532 -2.534 1.00 96.31 212 LYS A CA 1
ATOM 1591 C C . LYS A 1 212 ? -0.432 8.807 -3.569 1.00 96.31 212 LYS A C 1
ATOM 1593 O O . LYS A 1 212 ? -0.724 9.038 -4.744 1.00 96.31 212 LYS A O 1
ATOM 1598 N N . VAL A 1 213 ? 0.810 8.773 -3.105 1.00 96.31 213 VAL A N 1
ATOM 1599 C CA . VAL A 1 213 ? 2.014 8.813 -3.932 1.00 96.31 213 VAL A CA 1
ATOM 1600 C C . VAL A 1 213 ? 2.745 7.500 -3.715 1.00 96.31 213 VAL A C 1
ATOM 1602 O O . VAL A 1 213 ? 3.011 7.133 -2.575 1.00 96.31 213 VAL A O 1
ATOM 1605 N N . PHE A 1 214 ? 3.069 6.813 -4.802 1.00 96.56 214 PHE A N 1
ATOM 1606 C CA . PHE A 1 214 ? 4.002 5.696 -4.806 1.00 96.56 214 PHE A CA 1
ATOM 1607 C C . PHE A 1 214 ? 5.346 6.187 -5.326 1.00 96.56 214 PHE A C 1
ATOM 1609 O O . PHE A 1 214 ? 5.389 6.888 -6.339 1.00 96.56 214 PHE A O 1
ATOM 1616 N N . LEU A 1 215 ? 6.418 5.811 -4.637 1.00 95.69 215 LEU A N 1
ATOM 1617 C CA . LEU A 1 215 ? 7.785 5.942 -5.121 1.00 95.69 215 LEU A CA 1
ATOM 1618 C C . LEU A 1 215 ? 8.240 4.558 -5.582 1.00 95.69 215 LEU A C 1
ATOM 1620 O O . LEU A 1 215 ? 8.078 3.580 -4.860 1.00 95.69 215 LEU A O 1
ATOM 1624 N N . LEU A 1 216 ? 8.734 4.475 -6.811 1.00 96.50 216 LEU A N 1
ATOM 1625 C CA . LEU A 1 216 ? 8.996 3.226 -7.513 1.00 96.50 216 LEU A CA 1
ATOM 1626 C C . LEU A 1 216 ? 10.455 3.216 -7.947 1.00 96.50 216 LEU A C 1
ATOM 1628 O O . LEU A 1 216 ? 10.871 4.108 -8.681 1.00 96.50 216 LEU A O 1
ATOM 1632 N N . ALA A 1 217 ? 11.217 2.207 -7.536 1.00 96.69 217 ALA A N 1
ATOM 1633 C CA . ALA A 1 217 ? 12.562 1.957 -8.041 1.00 96.69 217 ALA A CA 1
ATOM 1634 C C . ALA A 1 217 ? 12.528 0.704 -8.931 1.00 96.69 217 ALA A C 1
ATOM 1636 O O . ALA A 1 217 ? 11.946 -0.303 -8.523 1.00 96.69 217 ALA A O 1
ATOM 1637 N N . PRO A 1 218 ? 13.121 0.725 -10.138 1.00 96.38 218 PRO A N 1
ATOM 1638 C CA . PRO A 1 218 ? 13.176 -0.466 -10.975 1.00 96.38 218 PRO A CA 1
ATOM 1639 C C . PRO A 1 218 ? 14.054 -1.535 -10.300 1.00 96.38 218 PRO A C 1
ATOM 1641 O O . PRO A 1 218 ? 15.112 -1.182 -9.767 1.00 96.38 218 PRO A O 1
ATOM 1644 N N . PRO A 1 219 ? 13.685 -2.828 -10.349 1.00 96.75 219 PRO A N 1
ATOM 1645 C CA . PRO A 1 219 ? 14.427 -3.915 -9.706 1.00 96.75 21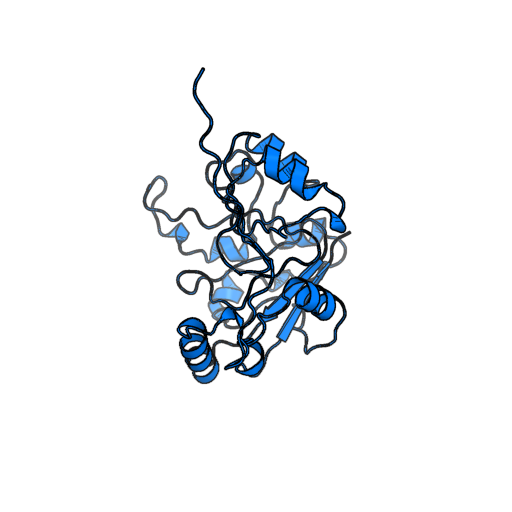9 PRO A CA 1
ATOM 1646 C C . PRO A 1 219 ? 15.663 -4.314 -10.531 1.00 96.75 219 PRO A C 1
ATOM 1648 O O . PRO A 1 219 ? 15.821 -5.456 -10.958 1.00 96.75 219 PRO A O 1
ATOM 1651 N N . THR A 1 220 ? 16.537 -3.349 -10.818 1.00 97.75 220 THR A N 1
ATOM 1652 C CA . THR A 1 220 ? 17.835 -3.618 -11.445 1.00 97.75 220 THR A CA 1
ATOM 1653 C C . THR A 1 220 ? 18.740 -4.354 -10.451 1.00 97.75 220 THR A C 1
ATOM 1655 O O . THR A 1 220 ? 18.594 -4.141 -9.245 1.00 97.75 220 THR A O 1
ATOM 1658 N N . PRO A 1 221 ? 19.717 -5.161 -10.907 1.00 98.06 221 PRO A N 1
ATOM 1659 C CA . PRO A 1 221 ? 20.663 -5.819 -10.001 1.00 98.06 221 PRO A CA 1
ATOM 1660 C C . PRO A 1 221 ? 21.342 -4.849 -9.021 1.00 98.06 221 PRO A C 1
ATOM 1662 O O . PRO A 1 221 ? 21.481 -5.160 -7.843 1.00 98.06 221 PRO A O 1
ATOM 1665 N N . ALA A 1 222 ? 21.687 -3.641 -9.483 1.00 98.12 222 ALA A N 1
ATOM 1666 C CA . ALA A 1 222 ? 22.276 -2.600 -8.643 1.00 98.12 222 ALA A CA 1
ATOM 1667 C C . ALA A 1 222 ? 21.305 -2.088 -7.564 1.00 98.12 222 ALA A C 1
ATOM 1669 O O . ALA A 1 222 ? 21.682 -1.991 -6.399 1.00 98.12 222 ALA A O 1
ATOM 1670 N N . ASN A 1 223 ? 20.049 -1.798 -7.927 1.00 98.00 223 ASN A N 1
ATOM 1671 C CA . ASN A 1 223 ? 19.045 -1.340 -6.962 1.00 98.00 223 ASN A CA 1
ATOM 1672 C C . ASN A 1 223 ? 18.679 -2.438 -5.953 1.00 98.00 223 ASN A C 1
ATOM 1674 O O . ASN A 1 223 ? 18.448 -2.124 -4.790 1.00 98.00 223 ASN A O 1
ATOM 1678 N N . LEU A 1 224 ? 18.639 -3.706 -6.373 1.00 98.00 224 LEU A N 1
ATOM 1679 C CA . LEU A 1 224 ? 18.364 -4.838 -5.484 1.00 98.00 224 LEU A CA 1
ATOM 1680 C C . LEU A 1 224 ? 19.498 -5.055 -4.477 1.00 98.00 224 LEU A C 1
ATOM 1682 O O . LEU A 1 224 ? 19.221 -5.177 -3.289 1.00 98.00 224 LEU A O 1
ATOM 1686 N N . ALA A 1 225 ? 20.758 -5.005 -4.917 1.00 98.00 225 ALA A N 1
ATOM 1687 C CA .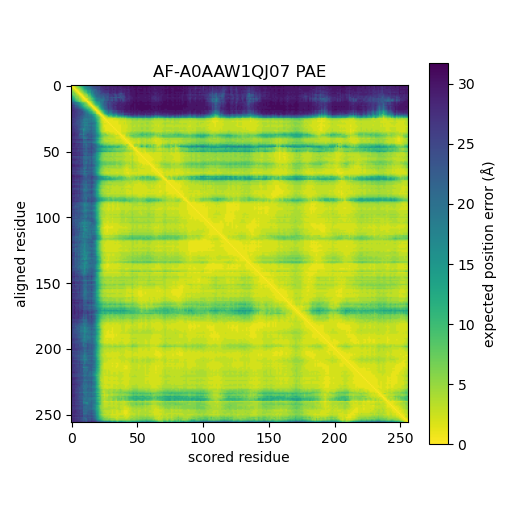 ALA A 1 225 ? 21.907 -5.076 -4.012 1.00 98.00 225 ALA A CA 1
ATOM 1688 C C . ALA A 1 225 ? 21.934 -3.889 -3.031 1.00 98.00 225 ALA A C 1
ATOM 1690 O O . ALA A 1 225 ? 22.182 -4.058 -1.838 1.00 98.00 225 ALA A O 1
ATOM 1691 N N . ALA A 1 226 ? 21.624 -2.681 -3.514 1.00 97.44 226 ALA A N 1
ATOM 1692 C CA . ALA A 1 226 ? 21.505 -1.503 -2.660 1.00 97.44 226 ALA A CA 1
ATOM 1693 C C . ALA A 1 226 ? 20.354 -1.629 -1.649 1.00 97.44 226 ALA A C 1
ATOM 1695 O O . ALA A 1 226 ? 20.494 -1.171 -0.514 1.00 97.44 226 ALA A O 1
ATOM 1696 N N . TYR A 1 227 ? 19.230 -2.227 -2.058 1.00 97.44 227 TYR A N 1
ATOM 1697 C CA . TYR A 1 227 ? 18.075 -2.477 -1.198 1.00 97.44 227 TYR A CA 1
ATOM 1698 C C . TYR A 1 227 ? 18.415 -3.492 -0.115 1.00 97.44 227 TYR A C 1
ATOM 1700 O O . TYR A 1 227 ? 18.148 -3.224 1.047 1.00 97.44 227 TYR A O 1
ATOM 1708 N N . GLU A 1 228 ? 19.049 -4.608 -0.468 1.00 96.88 228 GLU A N 1
ATOM 1709 C CA . GLU A 1 228 ? 19.478 -5.634 0.486 1.00 96.88 228 GLU A CA 1
ATOM 1710 C C . GLU A 1 228 ? 20.442 -5.056 1.532 1.00 96.88 228 GLU A C 1
ATOM 1712 O O . GLU A 1 228 ? 20.213 -5.200 2.733 1.00 96.88 228 GLU A O 1
ATOM 1717 N N . ALA A 1 229 ? 21.457 -4.305 1.091 1.00 96.19 229 ALA A N 1
ATOM 1718 C CA . ALA A 1 229 ? 22.404 -3.647 1.990 1.00 96.19 229 ALA A CA 1
ATOM 1719 C C . ALA A 1 229 ? 21.740 -2.596 2.898 1.00 96.19 229 ALA A C 1
ATOM 1721 O O . ALA A 1 229 ? 22.145 -2.414 4.043 1.00 96.19 229 ALA A O 1
ATOM 1722 N N . TRP A 1 230 ? 20.737 -1.875 2.392 1.00 95.38 230 TRP A N 1
ATOM 1723 C CA . TRP A 1 230 ? 19.979 -0.901 3.177 1.00 95.38 230 TRP A CA 1
ATOM 1724 C C . TRP A 1 230 ? 19.017 -1.567 4.168 1.00 95.38 230 TRP A C 1
ATOM 1726 O O . TRP A 1 230 ? 18.987 -1.188 5.334 1.00 95.38 230 TRP A O 1
ATOM 1736 N N . ALA A 1 231 ? 18.253 -2.565 3.730 1.00 93.12 231 ALA A N 1
ATOM 1737 C CA . ALA A 1 231 ? 17.260 -3.250 4.550 1.00 93.12 231 ALA A CA 1
ATOM 1738 C C . ALA A 1 231 ? 17.904 -4.084 5.668 1.00 93.12 231 ALA A C 1
ATOM 1740 O O . ALA A 1 231 ? 17.304 -4.250 6.725 1.00 93.12 231 ALA A O 1
ATOM 1741 N N . GLY A 1 232 ? 19.126 -4.584 5.452 1.00 92.31 232 GLY A N 1
ATOM 1742 C CA . GLY A 1 232 ? 19.933 -5.253 6.476 1.00 92.31 232 GLY A CA 1
ATOM 1743 C C . GLY A 1 232 ? 20.736 -4.309 7.381 1.00 92.31 232 GLY A C 1
ATOM 1744 O O . GLY A 1 232 ? 21.437 -4.784 8.270 1.00 92.31 232 GLY A O 1
ATOM 1745 N N . SER A 1 233 ? 20.674 -2.991 7.160 1.00 91.50 233 SER A N 1
ATOM 1746 C CA . SER A 1 233 ? 21.411 -1.999 7.949 1.00 91.50 233 SER A CA 1
ATOM 1747 C C . SER A 1 233 ? 20.761 -1.794 9.317 1.00 91.50 233 SER A C 1
ATOM 1749 O O . SER A 1 233 ? 19.565 -1.521 9.408 1.00 91.50 233 SER A O 1
ATOM 1751 N N . GLU A 1 234 ? 21.556 -1.784 10.389 1.00 87.69 234 GLU A N 1
ATOM 1752 C CA . GLU A 1 234 ? 21.087 -1.357 11.721 1.00 87.69 234 GLU A CA 1
ATOM 1753 C C . GLU A 1 234 ? 20.595 0.102 11.726 1.00 87.69 234 GLU A C 1
ATOM 1755 O O . GLU A 1 234 ? 19.825 0.511 12.594 1.00 87.69 234 GLU A O 1
ATOM 1760 N N . ARG A 1 235 ? 21.000 0.876 10.711 1.00 84.50 235 ARG A N 1
ATOM 1761 C CA . ARG A 1 235 ? 20.676 2.291 10.521 1.00 84.50 235 ARG A CA 1
ATOM 1762 C C . ARG A 1 235 ? 19.586 2.527 9.476 1.00 84.50 235 ARG A C 1
ATOM 1764 O O . ARG A 1 235 ? 19.423 3.650 9.006 1.00 84.50 235 ARG A O 1
ATOM 1771 N N . GLN A 1 236 ? 18.822 1.498 9.101 1.00 85.38 236 GLN A N 1
ATOM 1772 C CA . GLN A 1 236 ? 17.775 1.587 8.074 1.00 85.38 236 GLN A CA 1
ATOM 1773 C C . GLN A 1 236 ? 16.843 2.800 8.266 1.00 85.38 236 GLN A C 1
ATOM 1775 O O . GLN A 1 236 ? 16.562 3.515 7.310 1.00 85.38 236 GLN A O 1
ATOM 1780 N N . ALA A 1 237 ? 16.410 3.067 9.505 1.00 78.44 237 ALA A N 1
ATOM 1781 C CA . ALA A 1 237 ? 15.482 4.156 9.839 1.00 78.44 237 ALA A CA 1
ATOM 1782 C C . ALA A 1 237 ? 16.098 5.573 9.766 1.00 78.44 237 ALA A C 1
ATOM 1784 O O . ALA A 1 237 ? 15.377 6.573 9.806 1.00 78.44 237 ALA A O 1
ATOM 1785 N N . GLU A 1 238 ? 17.424 5.667 9.669 1.00 82.94 238 GLU A N 1
ATOM 1786 C CA . GLU A 1 238 ? 18.177 6.916 9.490 1.00 82.94 238 GLU A CA 1
ATOM 1787 C C . GLU A 1 238 ? 18.558 7.132 8.018 1.00 82.94 238 GLU A C 1
ATOM 1789 O O . GLU A 1 238 ? 18.732 8.260 7.550 1.00 82.94 238 GLU A O 1
ATOM 1794 N N . GLU A 1 239 ? 18.691 6.042 7.265 1.00 81.25 239 GLU A N 1
ATOM 1795 C CA . GLU A 1 239 ? 19.181 6.031 5.896 1.00 81.25 239 GLU A CA 1
ATOM 1796 C C . GLU A 1 239 ? 18.003 5.959 4.917 1.00 81.25 239 GLU A C 1
ATOM 1798 O O . GLU A 1 239 ? 17.353 4.938 4.781 1.00 81.25 239 GLU A O 1
ATOM 1803 N N . GLY A 1 240 ? 17.700 7.026 4.177 1.00 83.38 240 GLY A N 1
ATOM 1804 C CA . GLY A 1 240 ? 16.628 6.963 3.172 1.00 83.38 240 GLY A CA 1
ATOM 1805 C C . GLY A 1 240 ? 17.051 6.180 1.921 1.00 83.38 240 GLY A C 1
ATOM 1806 O O . GLY A 1 240 ? 17.929 6.648 1.186 1.00 83.38 240 GLY A O 1
ATOM 1807 N N . PHE A 1 241 ? 16.390 5.054 1.606 1.00 92.00 241 PHE A N 1
ATOM 1808 C CA . PHE A 1 241 ? 16.728 4.219 0.433 1.00 92.00 241 PHE A CA 1
ATOM 1809 C C . PHE A 1 241 ? 16.687 4.979 -0.901 1.00 92.00 241 PHE A C 1
ATOM 1811 O O . PHE A 1 241 ? 17.488 4.714 -1.797 1.00 92.00 241 PHE A O 1
ATOM 1818 N N . ALA A 1 242 ? 15.824 5.993 -1.018 1.00 88.88 242 ALA A N 1
ATOM 1819 C CA . ALA A 1 242 ? 15.698 6.829 -2.214 1.00 88.88 242 ALA A CA 1
ATOM 1820 C C . ALA A 1 242 ? 17.033 7.416 -2.718 1.00 88.88 242 ALA A C 1
ATOM 1822 O O . ALA A 1 242 ? 17.168 7.663 -3.911 1.00 88.88 242 ALA A O 1
ATOM 1823 N N . ARG A 1 243 ? 18.018 7.641 -1.830 1.00 87.62 243 ARG A N 1
ATOM 1824 C CA . ARG A 1 243 ? 19.348 8.168 -2.198 1.00 87.62 243 ARG A CA 1
ATOM 1825 C C . ARG A 1 243 ? 20.288 7.114 -2.789 1.00 87.62 243 ARG A C 1
ATOM 1827 O O . ARG A 1 243 ? 21.299 7.477 -3.378 1.00 87.62 243 ARG A O 1
ATOM 1834 N N . ARG A 1 244 ? 19.982 5.831 -2.592 1.00 91.81 244 ARG A N 1
ATOM 1835 C CA . ARG A 1 244 ? 20.772 4.686 -3.074 1.00 91.81 244 ARG A CA 1
ATOM 1836 C C . ARG A 1 244 ? 20.209 4.100 -4.367 1.00 91.81 244 ARG A C 1
ATOM 1838 O O . ARG A 1 244 ? 20.939 3.453 -5.111 1.00 91.81 244 ARG A O 1
ATOM 1845 N N . ALA A 1 245 ? 18.927 4.331 -4.635 1.00 94.81 245 ALA A N 1
ATOM 1846 C CA . ALA A 1 245 ? 18.252 3.847 -5.827 1.00 94.81 245 ALA A CA 1
ATOM 1847 C C . ALA A 1 245 ? 18.425 4.795 -7.023 1.00 94.81 245 ALA A C 1
ATOM 1849 O O . ALA A 1 245 ? 18.382 6.018 -6.895 1.00 94.81 245 ALA A O 1
ATOM 1850 N N . SER A 1 246 ? 18.561 4.212 -8.213 1.00 94.94 246 SER A N 1
ATOM 1851 C CA . SER A 1 246 ? 18.584 4.934 -9.489 1.00 94.94 246 SER A CA 1
ATOM 1852 C C . SER A 1 246 ? 17.326 4.663 -10.312 1.00 94.94 246 SER A C 1
ATOM 1854 O O . SER A 1 246 ? 16.739 3.582 -10.235 1.00 94.94 246 SER A O 1
ATOM 1856 N N . GLY A 1 247 ? 16.931 5.633 -11.143 1.00 94.38 247 GLY A N 1
ATOM 1857 C CA . GLY A 1 247 ? 15.778 5.499 -12.042 1.00 94.38 247 GLY A CA 1
ATOM 1858 C C . GLY A 1 247 ? 14.420 5.549 -11.336 1.00 94.38 247 GLY A C 1
ATOM 1859 O O . GLY A 1 247 ? 13.453 4.985 -11.842 1.00 94.38 247 GLY A O 1
ATOM 1860 N N . CYS A 1 248 ? 14.346 6.189 -10.166 1.00 94.69 248 CYS A N 1
ATOM 1861 C CA . CYS A 1 248 ? 13.114 6.280 -9.393 1.00 94.69 248 CYS A CA 1
ATOM 1862 C C . CYS A 1 248 ? 12.024 7.072 -10.130 1.00 94.69 248 CYS A C 1
ATOM 1864 O O . CYS A 1 248 ? 12.268 8.159 -10.657 1.00 94.69 248 CYS A O 1
ATOM 1866 N N . LEU A 1 249 ? 10.803 6.543 -10.105 1.00 94.50 249 LEU A N 1
ATOM 1867 C CA . LEU A 1 249 ? 9.599 7.162 -10.649 1.00 94.50 249 LEU A CA 1
ATOM 1868 C C . LEU A 1 249 ? 8.554 7.353 -9.554 1.00 94.50 249 LEU A C 1
ATOM 1870 O O . LEU A 1 249 ? 8.494 6.619 -8.573 1.00 94.50 249 LEU A O 1
ATOM 1874 N N . GLY A 1 250 ? 7.682 8.327 -9.757 1.00 93.81 250 GLY A N 1
ATOM 1875 C CA . GLY A 1 250 ? 6.501 8.561 -8.951 1.00 93.81 250 GLY A CA 1
ATOM 1876 C C . GLY A 1 250 ? 5.225 8.113 -9.642 1.00 93.81 250 GLY A C 1
ATOM 1877 O O . GLY A 1 250 ? 5.070 8.315 -10.842 1.00 93.81 250 GLY A O 1
ATOM 1878 N N . ALA A 1 251 ? 4.261 7.595 -8.890 1.00 93.38 251 ALA A N 1
ATOM 1879 C CA . ALA A 1 251 ? 2.888 7.454 -9.363 1.00 93.38 251 ALA A CA 1
ATOM 1880 C C . ALA A 1 251 ? 1.931 8.118 -8.372 1.00 93.38 251 ALA A C 1
ATOM 1882 O O . ALA A 1 251 ? 1.908 7.783 -7.189 1.00 93.38 251 ALA A O 1
ATOM 1883 N N . ARG A 1 252 ? 1.142 9.079 -8.857 1.00 92.12 252 ARG A N 1
ATOM 1884 C CA . ARG A 1 252 ? 0.177 9.829 -8.046 1.00 92.12 252 ARG A CA 1
ATOM 1885 C C . ARG A 1 252 ? -1.243 9.414 -8.379 1.00 92.12 252 ARG A C 1
ATOM 1887 O O . ARG A 1 252 ? -1.616 9.356 -9.549 1.00 92.12 252 ARG A O 1
ATOM 1894 N N . GLY A 1 253 ? -2.042 9.209 -7.342 1.00 88.12 253 GLY A N 1
ATOM 1895 C CA . GLY A 1 253 ? -3.486 9.070 -7.450 1.00 88.12 253 GLY A CA 1
ATOM 1896 C C . GLY A 1 253 ?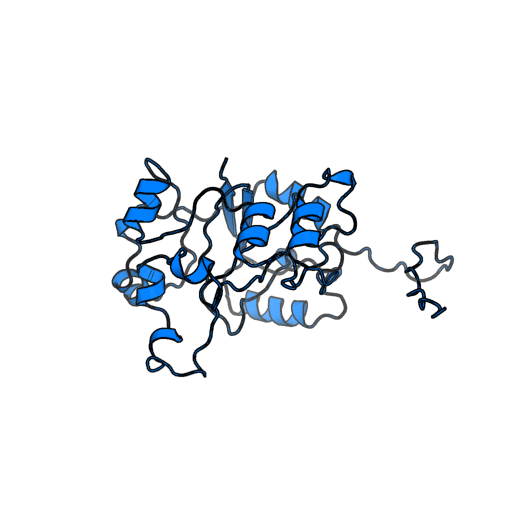 -4.188 10.034 -6.502 1.00 88.12 253 GLY A C 1
ATOM 1897 O O . GLY A 1 253 ? -3.738 10.251 -5.376 1.00 88.12 253 GLY A O 1
ATOM 1898 N N . SER A 1 254 ? -5.297 10.607 -6.958 1.00 88.06 254 SER A N 1
ATOM 1899 C CA . SER A 1 254 ? -6.169 11.463 -6.158 1.00 88.06 254 SER A CA 1
ATOM 1900 C C . SER A 1 254 ? -7.629 11.167 -6.463 1.00 88.06 254 SER A C 1
ATOM 1902 O O . SER A 1 254 ? -8.001 10.963 -7.620 1.00 88.06 254 SER A O 1
ATOM 1904 N N . ARG A 1 255 ? -8.448 11.151 -5.419 1.00 83.00 255 ARG A N 1
ATOM 1905 C CA . ARG A 1 255 ? -9.884 10.902 -5.452 1.00 83.00 255 ARG A CA 1
ATOM 1906 C C . ARG A 1 255 ? -10.547 11.823 -4.440 1.00 83.00 255 ARG A C 1
ATOM 1908 O O . ARG A 1 255 ? -10.185 11.782 -3.265 1.00 83.00 255 ARG A O 1
ATOM 1915 N N . ASN A 1 256 ? -11.470 12.641 -4.927 1.00 64.62 256 ASN A N 1
ATOM 1916 C CA . ASN A 1 256 ? -12.343 13.440 -4.076 1.00 64.62 256 ASN A CA 1
ATOM 1917 C C . ASN A 1 256 ? -13.413 12.542 -3.457 1.00 64.62 256 ASN A C 1
ATOM 1919 O O . ASN A 1 256 ? -13.841 11.593 -4.158 1.00 64.62 256 ASN A O 1
#

Solvent-accessible surface area (backbone atoms only — not comparable to full-atom values): 16046 Å² total; per-residue (Å²): 138,84,81,80,82,79,77,83,77,85,82,86,76,81,83,89,73,99,77,80,82,78,78,71,63,51,61,32,46,59,51,34,48,48,65,74,70,58,86,72,57,63,61,70,59,52,94,48,62,87,65,61,34,39,65,51,39,60,74,67,62,62,84,62,92,83,40,79,68,70,64,99,37,63,65,61,44,29,57,68,34,51,34,40,67,76,81,83,74,44,60,57,49,48,14,66,65,64,38,42,79,38,75,43,69,27,34,23,32,74,76,77,40,85,35,72,76,38,29,25,47,56,46,23,55,54,71,69,45,58,82,89,67,45,70,79,48,55,26,32,78,71,44,69,29,67,96,40,77,62,36,86,51,48,40,65,39,46,29,55,68,65,65,43,69,66,71,75,48,62,93,86,49,84,84,50,75,82,77,90,47,67,53,67,52,67,54,93,40,52,50,80,79,93,77,77,52,76,94,72,53,90,85,86,86,81,82,81,57,51,73,51,76,46,80,44,65,57,87,42,75,67,35,46,54,44,46,52,60,41,74,72,35,97,53,37,70,56,51,67,64,77,80,68,46,63,80,59,30,30,44,80,50,77,35,125

Radius of gyration: 20.59 Å; Cα contacts (8 Å, |Δi|>4): 324; chains: 1; bounding box: 49×45×67 Å

Organism: NCBI:txid381761

Nearest PDB structures (foldseek):
  3kv4-assembly1_A  TM=8.940E-01  e=3.938E-13  Homo sapiens
  4do0-assembly1_A  TM=8.843E-01  e=2.536E-13  Homo sapiens
  3kv9-assembly1_A  TM=9.005E-01  e=9.499E-13  Homo sapiens
  4qxb-assembly2_C  TM=8.719E-01  e=1.475E-12  Mus musculus
  7uv9-assembly1_K  TM=7.597E-01  e=2.440E-12  Homo sapiens

pLDDT: mean 87.94, std 16.47, range [32.5, 98.56]

Mean predicted aligned error: 7.4 Å

Secondary structure (DSSP, 8-state):
-PPP-PPPPPP-------S-PPPPPP-HHHHHHHHHHS---BPPBPS-GGG--HHHHHHHTT-S--B----S-HHHHHHHHT-B--S---HHHHHHHH-TT-EE--EETTTTEE---EEHHHHHHHHHS-TTT--S-EEEEEEE-TTSTTGGG-B--HHHHTT-GGGGSPTT-TTS---S-EEEE--TT------PPGGG-------SSEEEEEEE----HHHHHHHHHHHT-TTTTTS-GGGT-SS-EEEEEEE-

Foldseek 3Di:
DDDDPDDDDDDPDDDDDPDDDDQDFDPLLVVLVCLQVDDDAADDADPDLLCLALVNCVVVVVQDDHHHDDDPHPVVSCVSQVWFADAPPDLVNVCVQQDQQQWAWKAQQRQRHTDDIHGSVVVNVLLPDDPVPNPRFIWGDFAQCPPTPRVVRTDHGNSCVSNPPLVVDPPPPPPRDRRQDGDIDHHRSHDRADDQPPPNDDDDDDDNAAKDKDKDARPDVQLVVLCVVLVPDPCVRSDHSVVRGPPIHMYMDHHD

InterPro domains:
  IPR003347 JmjC domain [PS51184] (118-256)
  IPR050690 JHDM1 Histone Demethylase [PTHR23123] (35-248)